Protein AF-0000000071589091 (afdb_homodimer)

Sequence (312 aa):
MIYGHIEHQKTNQYLPRVIQQCLAYLNETDLEALPTGKHIIDGENIFANVMEFETGDASSKQAEVHKEYVDVQCLIRGEERIQYSLEDEVNPIAKPYDEENDFYLVESMNQCNDVIMHPKMFAVFLPEEPHKPGCIVSQSGLIKKIVIKVHRSLLAMIYGHIEHQKTNQYLPRVIQQCLAYLNETDLEALPTGKHIIDGENIFANVMEFETGDASSKQAEVHKEYVDVQCLIRGEERIQYSLEDEVNPIAKPYDEENDFYLVESMNQCNDVIMHPKMFAVFLPEEPHKPGCIVSQSGLIKKIVIKVHRSLLA

Organism: Aliivibrio fischeri (strain ATCC 700601 / ES114) (NCBI:txid312309)

Foldseek 3Di:
DDKDFLPPCVPCVPDFPVVVVVSVVVVVDPQVPDDAAKADDDPPQKIKGKDKDKFEALLVWWWKFFAWWKKKKFWAADKKKKKWAAADPPFAWPADADPVVGITTGNDHDPIDIDMHDHRMIDIDDGRIIMDIRHDDDDMDMTIMMIMIGTPVSRD/DDKDFLPPCVPCVPDFPVVVVVSVVVVVDPQVPDDAAKADDDPPQKIKGKDKDKFEALLVWWWKFFAWWKKKKFWAADKKKKKWAAQDPPFAWPADADPVVGITTGNDHDPIDIDMHDHRMIDIDDGRIIMDIRHDDDDMDMTIMMIMIGGPVSRD

InterPro domains:
  IPR004375 NanQ anomerase/TabA/YiaL family [PF04074] (1-151)
  IPR004375 NanQ anomerase/TabA/YiaL family [PTHR34986] (1-154)
  IPR004375 NanQ anomerase/TabA/YiaL family [TIGR00022] (1-154)
  IPR037012 NanQ anomerase/TabA/YiaL superfamily [G3DSA:2.60.120.370] (1-155)
  IPR049827 N-acetylneuraminate anomerase NanQ [NF040884] (1-155)

Nearest PDB structures (foldseek):
  1s4c-assembly2_B  TM=9.535E-01  e=1.496E-17  Haemophilus influenzae
  1s4c-assembly1_A  TM=9.612E-01  e=1.806E-16  Haemophilus influenzae
  1s4c-assembly2_C  TM=9.059E-01  e=5.184E-15  Haemophilus influenzae
  1s4c-assembly1_D  TM=8.907E-01  e=1.019E-13  Haemophilus influenzae
  4tsd-assembly1_A  TM=8.232E-01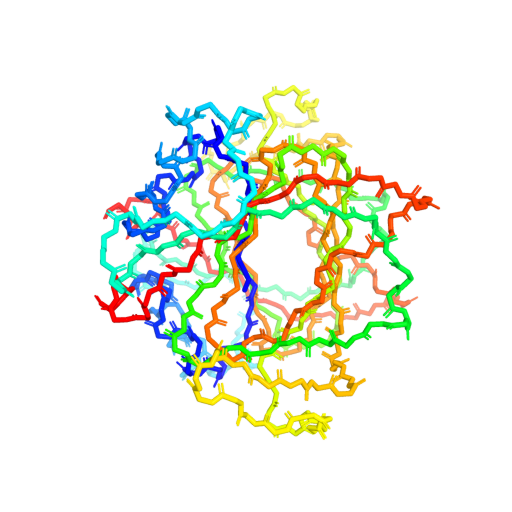  e=7.727E-10  Helicobacter pylori 26695

Radius of gyration: 19.03 Å; Cα contacts (8 Å, |Δi|>4): 778; chains: 2; bounding box: 43×51×48 Å

Secondary structure (DSSP, 8-state):
-EEEETT-HHHHTTS-HHHHHHHHHHHHS-TTTSPSEEEEEETTTEEEEEEEEE-B-GGG--EEE-SSEEEEEEEEES-EEEEE----TTPPEEEEEETTTTEEEES--TT-EEEEE-TTEEEEE-TT--EEEEE-SSS--EEEEEEEEEEGGGT-/-EEEETT-HHHHTTS-HHHHHHHHHHHHS-TTTSPSEEEEEETTTEEEEEEEEE-B-GGG--EEE-SSEEEEEEEEES-EEEEE----TTPPEEEEEETTTTEEEES--TT-EEEEE-TTEEEEE-TT--EEEEE-SSS--EEEEEEEEEEGGGT-

pLDDT: mean 96.29, std 4.18, range [75.0, 98.94]

Structure (mmCIF, N/CA/C/O backbone):
data_AF-0000000071589091-model_v1
#
loop_
_entity.id
_entity.type
_entity.pdbx_description
1 polymer 'Conserved protein, linked to N-acetylneuraminate catabolic genes'
#
loop_
_atom_site.group_PDB
_atom_site.id
_atom_site.type_symbol
_atom_site.label_atom_id
_atom_site.label_alt_id
_atom_site.label_comp_id
_atom_site.label_asym_id
_atom_site.label_entity_id
_atom_site.label_seq_id
_atom_site.pdbx_PDB_ins_code
_atom_site.Cartn_x
_atom_site.Cartn_y
_atom_site.Cartn_z
_atom_site.occupancy
_atom_site.B_iso_or_equiv
_atom_site.auth_seq_id
_atom_site.auth_comp_id
_atom_site.auth_asym_id
_atom_site.auth_atom_id
_atom_site.pdbx_PDB_model_num
ATOM 1 N N . MET A 1 1 ? 4.629 1.111 1.396 1 95.31 1 MET A N 1
ATOM 2 C CA . MET A 1 1 ? 3.432 1.947 1.315 1 95.31 1 MET A CA 1
ATOM 3 C C . MET A 1 1 ? 2.182 1.14 1.646 1 95.31 1 MET A C 1
ATOM 5 O O . MET A 1 1 ? 2.039 -0.002 1.204 1 95.31 1 MET A O 1
ATOM 9 N N . ILE A 1 2 ? 1.33 1.654 2.496 1 97.31 2 ILE A N 1
ATOM 10 C CA . ILE A 1 2 ? 0.005 1.126 2.803 1 97.31 2 ILE A CA 1
ATOM 11 C C . ILE A 1 2 ? -1.061 2.146 2.408 1 97.31 2 ILE A C 1
ATOM 13 O O . ILE A 1 2 ? -0.926 3.338 2.697 1 97.31 2 ILE A O 1
ATOM 17 N N . TYR A 1 3 ? -2.051 1.738 1.726 1 97.69 3 TYR A N 1
ATOM 18 C CA . TYR A 1 3 ? -3.084 2.605 1.172 1 97.69 3 TYR A CA 1
ATOM 19 C C . TYR A 1 3 ? -4.469 2.164 1.631 1 97.69 3 TYR A C 1
ATOM 21 O O . TYR A 1 3 ? -4.766 0.967 1.664 1 97.69 3 TYR A O 1
ATOM 29 N N . GLY A 1 4 ? -5.344 3.18 2.047 1 97.19 4 GLY A N 1
ATOM 30 C CA . GLY A 1 4 ? -6.672 2.809 2.504 1 97.19 4 GLY A CA 1
ATOM 31 C C . GLY A 1 4 ? -7.562 4.004 2.789 1 97.19 4 GLY A C 1
ATOM 32 O O . GLY A 1 4 ? -7.258 5.121 2.371 1 97.19 4 GLY A O 1
ATOM 33 N N . HIS A 1 5 ? -8.727 3.775 3.326 1 97.38 5 HIS A N 1
ATOM 34 C CA . HIS A 1 5 ? -9.719 4.738 3.787 1 97.38 5 HIS A CA 1
ATOM 35 C C . HIS A 1 5 ? -10.016 4.555 5.27 1 97.38 5 HIS A C 1
ATOM 37 O O . HIS A 1 5 ? -10.242 3.432 5.727 1 97.38 5 HIS A O 1
ATOM 43 N N . ILE A 1 6 ? -10.055 5.613 6.031 1 97.94 6 ILE A N 1
ATOM 44 C CA . ILE A 1 6 ? -10.062 5.516 7.488 1 97.94 6 ILE A CA 1
ATOM 45 C C . ILE A 1 6 ? -11.383 4.902 7.957 1 97.94 6 ILE A C 1
ATOM 47 O O . ILE A 1 6 ? -11.484 4.422 9.086 1 97.94 6 ILE A O 1
ATOM 51 N N . GLU A 1 7 ? -12.367 4.852 7.07 1 96 7 GLU A N 1
ATOM 52 C CA . GLU A 1 7 ? -13.68 4.34 7.465 1 96 7 GLU A CA 1
ATOM 53 C C . GLU A 1 7 ? -13.844 2.879 7.051 1 96 7 GLU A C 1
ATOM 55 O O . GLU A 1 7 ? -14.875 2.262 7.34 1 96 7 GLU A O 1
ATOM 60 N N . HIS A 1 8 ? -12.898 2.27 6.363 1 94.88 8 HIS A N 1
ATOM 61 C CA . HIS A 1 8 ? -12.992 0.892 5.895 1 94.88 8 HIS A CA 1
ATOM 62 C C . HIS A 1 8 ? -12.531 -0.088 6.969 1 94.88 8 HIS A C 1
ATOM 64 O O . HIS A 1 8 ? -11.5 -0.746 6.816 1 94.88 8 HIS A O 1
ATOM 70 N N . GLN A 1 9 ? -13.414 -0.34 7.898 1 91.38 9 GLN A N 1
ATOM 71 C CA . GLN A 1 9 ? -13.078 -1.131 9.078 1 91.38 9 GLN A CA 1
ATOM 72 C C . GLN A 1 9 ? -12.797 -2.582 8.703 1 91.38 9 GLN A C 1
ATOM 74 O O . GLN A 1 9 ? -11.945 -3.234 9.32 1 91.38 9 GLN A O 1
ATOM 79 N N . LYS A 1 10 ? -13.438 -3.104 7.684 1 89.31 10 LYS A N 1
ATOM 80 C CA . LYS A 1 10 ? -13.273 -4.496 7.281 1 89.31 10 LYS A CA 1
ATOM 81 C C . LYS A 1 10 ? -11.844 -4.766 6.824 1 89.31 10 LYS A C 1
ATOM 83 O O . LYS A 1 10 ? -11.305 -5.852 7.059 1 89.31 10 LYS A O 1
ATOM 88 N N . THR A 1 11 ? -11.266 -3.795 6.227 1 93.44 11 THR A N 1
ATOM 89 C CA . THR A 1 11 ? -9.898 -3.936 5.727 1 93.44 11 THR A CA 1
ATOM 90 C C . THR A 1 11 ? -8.891 -3.484 6.777 1 93.44 11 THR A C 1
ATOM 92 O O . THR A 1 11 ? -7.875 -4.148 6.996 1 93.44 11 THR A O 1
ATOM 95 N N . ASN A 1 12 ? -9.234 -2.436 7.527 1 95.5 12 ASN A N 1
ATOM 96 C CA . ASN A 1 12 ? -8.281 -1.779 8.414 1 95.5 12 ASN A CA 1
ATOM 97 C C . ASN A 1 12 ? -7.961 -2.643 9.633 1 95.5 12 ASN A C 1
ATOM 99 O O . ASN A 1 12 ? -6.93 -2.457 10.273 1 95.5 12 ASN A O 1
ATOM 103 N N . GLN A 1 13 ? -8.852 -3.562 9.945 1 94.81 13 GLN A N 1
ATOM 104 C CA . GLN A 1 13 ? -8.664 -4.422 11.109 1 94.81 13 GLN A CA 1
ATOM 105 C C . GLN A 1 13 ? -7.418 -5.289 10.961 1 94.81 13 GLN A C 1
ATOM 107 O O . GLN A 1 13 ? -6.918 -5.84 11.945 1 94.81 13 GLN A O 1
ATOM 112 N N . TYR A 1 14 ? -6.891 -5.395 9.766 1 94.38 14 TYR A N 1
ATOM 113 C CA . TYR A 1 14 ? -5.762 -6.281 9.5 1 94.38 14 TYR A CA 1
ATOM 114 C C . TYR A 1 14 ? -4.445 -5.516 9.547 1 94.38 14 TYR A C 1
ATOM 116 O O . TYR A 1 14 ? -3.369 -6.105 9.414 1 94.38 14 TYR A O 1
ATOM 124 N N . LEU A 1 15 ? -4.438 -4.242 9.719 1 95.06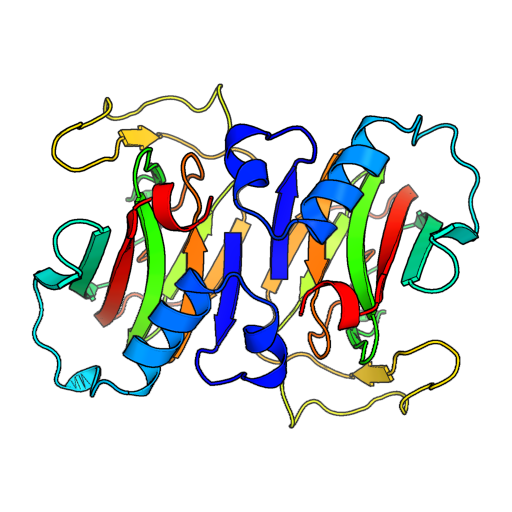 15 LEU A N 1
ATOM 125 C CA . LEU A 1 15 ? -3.236 -3.416 9.781 1 95.06 15 LEU A CA 1
ATOM 126 C C . LEU A 1 15 ? -2.602 -3.486 11.164 1 95.06 15 LEU A C 1
ATOM 128 O O . LEU A 1 15 ? -3.244 -3.92 12.125 1 95.06 15 LEU A O 1
ATOM 132 N N . PRO A 1 16 ? -1.308 -3.105 11.289 1 94.19 16 PRO A N 1
ATOM 133 C CA . PRO A 1 16 ? -0.665 -3.08 12.602 1 94.19 16 PRO A CA 1
ATOM 134 C C . PRO A 1 16 ? -1.439 -2.25 13.625 1 94.19 16 PRO A C 1
ATOM 136 O O . PRO A 1 16 ? -2.037 -1.231 13.266 1 94.19 16 PRO A O 1
ATOM 139 N N . ARG A 1 17 ? -1.371 -2.654 14.859 1 94.75 17 ARG A N 1
ATOM 140 C CA . ARG A 1 17 ? -2.162 -2.064 15.938 1 94.75 17 ARG A CA 1
ATOM 141 C C . ARG A 1 17 ? -1.941 -0.557 16.016 1 94.75 17 ARG A C 1
ATOM 143 O O . ARG A 1 17 ? -2.893 0.207 16.188 1 94.75 17 ARG A O 1
ATOM 150 N N . VAL A 1 18 ? -0.693 -0.153 15.867 1 97.56 18 VAL A N 1
ATOM 151 C CA . VAL A 1 18 ? -0.397 1.267 16.031 1 97.56 18 VAL A CA 1
ATOM 152 C C . VAL A 1 18 ? -1.009 2.053 14.867 1 97.56 18 VAL A C 1
ATOM 154 O O . VAL A 1 18 ? -1.432 3.199 15.047 1 97.56 18 VAL A O 1
ATOM 157 N N . ILE A 1 19 ? -1.085 1.456 13.648 1 97.44 19 ILE A N 1
ATOM 158 C CA . ILE A 1 19 ? -1.746 2.105 12.523 1 97.44 19 ILE A CA 1
ATOM 159 C C . ILE A 1 19 ? -3.246 2.207 12.797 1 97.44 19 ILE A C 1
ATOM 161 O O . ILE A 1 19 ? -3.857 3.25 12.555 1 97.44 19 ILE A O 1
ATOM 165 N N . GLN A 1 20 ? -3.791 1.151 13.352 1 97.06 20 GLN A N 1
ATOM 166 C CA . GLN A 1 20 ? -5.199 1.186 13.734 1 97.06 20 GLN A CA 1
ATOM 167 C C . GLN A 1 20 ? -5.469 2.297 14.75 1 97.06 20 GLN A C 1
ATOM 169 O O . GLN A 1 20 ? -6.5 2.971 14.68 1 97.06 20 GLN A O 1
ATOM 174 N N . GLN A 1 21 ? -4.574 2.451 15.641 1 97.81 21 GLN A N 1
ATOM 175 C CA . GLN A 1 21 ? -4.688 3.527 16.625 1 97.81 21 GLN A CA 1
ATOM 176 C C . GLN A 1 21 ? -4.727 4.891 15.938 1 97.81 21 GLN A C 1
ATOM 178 O O . GLN A 1 21 ? -5.52 5.758 16.312 1 97.81 21 GLN A O 1
ATOM 183 N N . CYS A 1 22 ? -3.865 5.078 14.984 1 98.56 22 CYS A N 1
ATOM 184 C CA . CYS A 1 22 ? -3.852 6.32 14.219 1 98.56 22 CYS A CA 1
ATOM 185 C C . CYS A 1 22 ? -5.18 6.535 13.5 1 98.56 22 CYS A C 1
ATOM 187 O O . CYS A 1 22 ? -5.723 7.641 13.508 1 98.56 22 CYS A O 1
ATOM 189 N N . LEU A 1 23 ? -5.645 5.477 12.922 1 98.44 23 LEU A N 1
ATOM 190 C CA . LEU A 1 23 ? -6.902 5.574 12.188 1 98.44 23 LEU A CA 1
ATOM 191 C C . LEU A 1 23 ? -8.062 5.887 13.133 1 98.44 23 LEU A C 1
ATOM 193 O O . LEU A 1 23 ? -8.977 6.633 12.773 1 98.44 23 LEU A O 1
ATOM 197 N N . ALA A 1 24 ? -8.07 5.32 14.305 1 97.94 24 ALA A N 1
ATOM 198 C CA . ALA A 1 24 ? -9.078 5.645 15.312 1 97.94 24 ALA A CA 1
ATOM 199 C C . ALA A 1 24 ? -9.039 7.129 15.664 1 97.94 24 ALA A C 1
ATOM 201 O O . ALA A 1 24 ? -10.078 7.785 15.727 1 97.94 24 ALA A O 1
ATOM 202 N N . TYR A 1 25 ? -7.824 7.652 15.906 1 98.62 25 TYR A N 1
ATOM 203 C CA . TYR A 1 25 ? -7.656 9.078 16.172 1 98.62 25 TYR A CA 1
ATOM 204 C C . TYR A 1 25 ? -8.266 9.914 15.055 1 98.62 25 TYR A C 1
ATOM 206 O O . TYR A 1 25 ? -9 10.875 15.312 1 98.62 25 TYR A O 1
ATOM 214 N N . LEU A 1 26 ? -7.992 9.539 13.836 1 98.62 26 LEU A N 1
ATOM 215 C CA . LEU A 1 26 ? -8.469 10.273 12.672 1 98.62 26 LEU A CA 1
ATOM 216 C C . LEU A 1 26 ? -9.992 10.227 12.586 1 98.62 26 LEU A C 1
ATOM 218 O O . LEU A 1 26 ? -10.625 11.219 12.227 1 98.62 26 LEU A O 1
ATOM 222 N N . ASN A 1 27 ? -10.562 9.117 12.906 1 97.69 27 ASN A N 1
ATOM 223 C CA . ASN A 1 27 ? -12.008 8.93 12.836 1 97.69 27 ASN A CA 1
ATOM 224 C C . ASN A 1 27 ? -12.727 9.688 13.945 1 97.69 27 ASN A C 1
ATOM 226 O O . ASN A 1 27 ? -13.859 10.141 13.766 1 97.69 27 ASN A O 1
ATOM 230 N N . GLU A 1 28 ? -12.102 9.82 15.016 1 97.44 28 GLU A N 1
ATOM 231 C CA . GLU A 1 28 ? -12.75 10.367 16.203 1 97.44 28 GLU A CA 1
ATOM 232 C C . GLU A 1 28 ? -12.531 11.875 16.312 1 97.44 28 GLU A C 1
ATOM 234 O O . GLU A 1 28 ? -13.148 12.539 17.141 1 97.44 28 GLU A O 1
ATOM 239 N N . THR A 1 29 ? -11.68 12.438 15.578 1 97.94 29 THR A N 1
ATOM 240 C CA . THR A 1 29 ? -11.312 13.844 15.625 1 97.94 29 THR A CA 1
ATOM 241 C C . THR A 1 29 ? -12.094 14.641 14.586 1 97.94 29 THR A C 1
ATOM 243 O O . THR A 1 29 ? -12.305 14.172 13.469 1 97.94 29 THR A O 1
ATOM 246 N N . ASP A 1 30 ? -12.555 15.844 14.922 1 98.25 30 ASP A N 1
ATOM 247 C CA . ASP A 1 30 ? -13.062 16.781 13.922 1 98.25 30 ASP A CA 1
ATOM 248 C C . ASP A 1 30 ? -11.93 17.359 13.094 1 98.25 30 ASP A C 1
ATOM 250 O O . ASP A 1 30 ? -11.414 18.438 13.406 1 98.25 30 ASP A O 1
ATOM 254 N N . LEU A 1 31 ? -11.586 16.781 12.016 1 98 31 LEU A N 1
ATOM 255 C CA . LEU A 1 31 ? -10.398 17.094 11.227 1 98 31 LEU A CA 1
ATOM 256 C C . LEU A 1 31 ? -10.523 18.453 10.578 1 98 31 LEU A C 1
ATOM 258 O O . LEU A 1 31 ? -9.539 19.188 10.438 1 98 31 LEU A O 1
ATOM 262 N N . GLU A 1 32 ? -11.656 18.797 10.156 1 98 32 GLU A N 1
ATOM 263 C CA . GLU A 1 32 ? -11.852 20.078 9.508 1 98 32 GLU A CA 1
ATOM 264 C C . GLU A 1 32 ? -11.594 21.234 10.477 1 98 32 GLU A C 1
ATOM 266 O O . GLU A 1 32 ? -11.055 22.266 10.094 1 98 32 GLU A O 1
ATOM 271 N N . ALA A 1 33 ? -11.922 20.984 11.711 1 98.12 33 ALA A N 1
ATOM 272 C CA . ALA A 1 33 ? -11.781 22.031 12.719 1 98.12 33 ALA A CA 1
ATOM 273 C C . ALA A 1 33 ? -10.383 22.016 13.336 1 98.12 33 ALA A C 1
ATOM 275 O O . ALA A 1 33 ? -9.992 22.953 14.031 1 98.12 33 ALA A O 1
ATOM 276 N N . LEU A 1 34 ? -9.664 20.969 13.156 1 97.88 34 LEU A N 1
ATOM 277 C CA . LEU A 1 34 ? -8.328 20.828 13.734 1 97.88 34 LEU A CA 1
ATOM 278 C C . LEU A 1 34 ? -7.383 21.891 13.164 1 97.88 34 LEU A C 1
ATOM 280 O O . LEU A 1 34 ? -7.188 21.969 11.953 1 97.88 34 LEU A O 1
ATOM 284 N N . PRO A 1 35 ? -6.785 22.766 14.016 1 98.38 35 PRO A N 1
ATOM 285 C CA . PRO A 1 35 ? -5.93 23.844 13.5 1 98.38 35 PRO A CA 1
ATOM 286 C C . PRO A 1 35 ? -4.641 23.312 12.867 1 98.38 35 PRO A C 1
ATOM 288 O O . PRO A 1 35 ? -4.145 22.25 13.258 1 98.38 35 PRO A O 1
ATOM 291 N N . THR A 1 36 ? -4.117 24.109 11.984 1 98.69 36 THR A N 1
ATOM 292 C CA . THR A 1 36 ? -2.811 23.797 11.422 1 98.69 36 THR A CA 1
ATOM 293 C C . THR A 1 36 ? -1.735 23.812 12.508 1 98.69 36 THR A C 1
ATOM 295 O O . THR A 1 36 ? -1.896 24.484 13.531 1 98.69 36 THR A O 1
ATOM 298 N N . GLY A 1 37 ? -0.667 23.031 12.273 1 98.56 37 GLY A N 1
ATOM 299 C CA . GLY A 1 37 ? 0.417 22.969 13.242 1 98.56 37 GLY A CA 1
ATOM 300 C C . GLY A 1 37 ? 0.587 21.578 13.844 1 98.56 37 GLY A C 1
ATOM 301 O O . GLY A 1 37 ? 0.004 20.609 13.359 1 98.56 37 GLY A O 1
ATOM 302 N N . LYS A 1 38 ? 1.458 21.516 14.812 1 98.44 38 LYS A N 1
ATOM 303 C CA . LYS A 1 38 ? 1.802 20.25 15.453 1 98.44 38 LYS A CA 1
ATOM 304 C C . LYS A 1 38 ? 0.836 19.922 16.594 1 98.44 38 LYS A C 1
ATOM 306 O O . LYS A 1 38 ? 0.514 20.797 17.406 1 98.44 38 LYS A O 1
ATOM 311 N N . HIS A 1 39 ? 0.326 18.75 16.641 1 98.5 39 HIS A N 1
ATOM 312 C CA . HIS A 1 39 ? -0.53 18.219 17.703 1 98.5 39 HIS A CA 1
ATOM 313 C C . HIS A 1 39 ? 0.075 16.969 18.328 1 98.5 39 HIS A C 1
ATOM 315 O O . HIS A 1 39 ? 0.25 15.953 17.641 1 98.5 39 HIS A O 1
ATOM 321 N N . ILE A 1 40 ? 0.319 16.984 19.672 1 98.44 40 ILE A N 1
ATOM 322 C CA . ILE A 1 40 ? 0.913 15.852 20.359 1 98.44 40 ILE A CA 1
ATOM 323 C C . ILE A 1 40 ? -0.171 14.836 20.703 1 98.44 40 ILE A C 1
ATOM 325 O O . ILE A 1 40 ? -1.222 15.188 21.234 1 98.44 40 ILE A O 1
ATOM 329 N N . ILE A 1 41 ? 0.037 13.617 20.359 1 97.69 41 ILE A N 1
ATOM 330 C CA . ILE A 1 41 ? -0.889 12.531 20.672 1 97.69 41 ILE A CA 1
ATOM 331 C C . ILE A 1 41 ? -0.32 11.672 21.797 1 97.69 41 ILE A C 1
ATOM 333 O O . ILE A 1 41 ? -1.003 11.406 22.797 1 97.69 41 ILE A O 1
ATOM 337 N N . ASP A 1 42 ? 0.909 11.242 21.719 1 97.56 42 ASP A N 1
ATOM 338 C CA . ASP A 1 42 ? 1.632 10.453 22.703 1 97.56 42 ASP A CA 1
ATOM 339 C C . ASP A 1 42 ? 3.102 10.867 22.766 1 97.56 42 ASP A C 1
ATOM 341 O O . ASP A 1 42 ? 3.986 10.078 22.422 1 97.56 42 ASP A O 1
ATOM 345 N N . GLY A 1 43 ? 3.318 12.117 23.297 1 97.25 43 GLY A N 1
ATOM 346 C CA . GLY A 1 43 ? 4.676 12.633 23.391 1 97.25 43 GLY A CA 1
ATOM 347 C C . GLY A 1 43 ? 5.395 12.633 22.047 1 97.25 43 GLY A C 1
ATOM 348 O O . GLY A 1 43 ? 4.863 13.125 21.047 1 97.25 43 GLY A O 1
ATOM 349 N N . GLU A 1 44 ? 6.594 12.062 22.078 1 97.25 44 GLU A N 1
ATOM 350 C CA . GLU A 1 44 ? 7.398 11.992 20.859 1 97.25 44 GLU A CA 1
ATOM 351 C C . GLU A 1 44 ? 7.133 10.695 20.094 1 97.25 44 GLU A C 1
ATOM 353 O O . GLU A 1 44 ? 7.633 10.508 18.984 1 97.25 44 GLU A O 1
ATOM 358 N N . ASN A 1 45 ? 6.309 9.859 20.703 1 98.19 45 ASN A N 1
ATOM 359 C CA . ASN A 1 45 ? 6.008 8.578 20.062 1 98.19 45 ASN A CA 1
ATOM 360 C C . ASN A 1 45 ? 5.055 8.75 18.875 1 98.19 45 ASN A C 1
ATOM 362 O O . ASN A 1 45 ? 5.219 8.109 17.844 1 98.19 45 ASN A O 1
ATOM 366 N N . ILE A 1 46 ? 4.047 9.531 19.125 1 98.75 46 ILE A N 1
ATOM 367 C CA . ILE A 1 46 ? 3.037 9.805 18.109 1 98.75 46 ILE A CA 1
ATOM 368 C C . ILE A 1 46 ? 2.631 11.281 18.172 1 98.75 46 ILE A C 1
ATOM 370 O O . ILE A 1 46 ? 2.229 11.773 19.234 1 98.75 46 ILE A O 1
ATOM 374 N N . PHE A 1 47 ? 2.795 11.969 17.078 1 98.75 47 PHE A N 1
ATOM 375 C CA . PHE A 1 47 ? 2.279 13.32 16.938 1 98.75 47 PHE A CA 1
ATOM 376 C C . PHE A 1 47 ? 1.789 13.578 15.523 1 98.75 47 PHE A C 1
ATOM 378 O O . PHE A 1 47 ? 2.033 12.766 14.625 1 98.75 47 PHE A O 1
ATOM 385 N N . ALA A 1 48 ? 1.052 14.703 15.367 1 98.75 48 ALA A N 1
ATOM 386 C CA . ALA A 1 48 ? 0.45 14.992 14.07 1 98.75 48 ALA A CA 1
ATOM 387 C C . ALA A 1 48 ? 0.814 16.406 13.602 1 98.75 48 ALA A C 1
ATOM 389 O O . ALA A 1 48 ? 0.862 17.344 14.398 1 98.75 48 ALA A O 1
ATOM 390 N N . ASN A 1 49 ? 1.102 16.5 12.352 1 98.69 49 ASN A N 1
ATOM 391 C CA . ASN A 1 49 ? 1.238 17.797 11.688 1 98.69 49 ASN A CA 1
ATOM 392 C C . ASN A 1 49 ? 0.067 18.062 10.742 1 98.69 49 ASN A C 1
ATOM 394 O O . ASN A 1 49 ? -0.182 17.297 9.812 1 98.69 49 ASN A O 1
ATOM 398 N N . VAL A 1 50 ? -0.66 19.109 11.031 1 98.88 50 VAL A N 1
ATOM 399 C CA . VAL A 1 50 ? -1.756 19.531 10.172 1 98.88 50 VAL A CA 1
ATOM 400 C C . VAL A 1 50 ? -1.299 20.703 9.281 1 98.88 50 VAL A C 1
ATOM 402 O O . VAL A 1 50 ? -0.683 21.656 9.766 1 98.88 50 VAL A O 1
ATOM 405 N N . MET A 1 51 ? -1.598 20.578 8 1 98.69 51 MET A N 1
ATOM 406 C CA . MET A 1 51 ? -1.111 21.562 7.043 1 98.69 51 MET A CA 1
ATOM 407 C C . MET A 1 51 ? -2.195 21.922 6.031 1 98.69 51 MET A C 1
ATOM 409 O O . MET A 1 51 ? -3.059 21.094 5.727 1 98.69 51 MET A O 1
ATOM 413 N N . GLU A 1 52 ? -2.135 23.109 5.574 1 98.62 52 GLU A N 1
ATOM 414 C CA . GLU A 1 52 ? -2.947 23.625 4.473 1 98.62 52 GLU A CA 1
ATOM 415 C C . GLU A 1 52 ? -2.084 24.344 3.441 1 98.62 52 GLU A C 1
ATOM 417 O O . GLU A 1 52 ? -1.337 25.266 3.781 1 98.62 52 GLU A O 1
ATOM 422 N N . PHE A 1 53 ? -2.172 23.906 2.205 1 98.5 53 PHE A N 1
ATOM 423 C CA . PHE A 1 53 ? -1.354 24.516 1.167 1 98.5 53 PHE A CA 1
ATOM 424 C C . PHE A 1 53 ? -1.882 24.172 -0.219 1 98.5 53 PHE A C 1
ATOM 426 O O . PHE A 1 53 ? -2.756 23.312 -0.358 1 98.5 53 PHE A O 1
ATOM 433 N N . GLU A 1 54 ? -1.433 24.812 -1.182 1 98.56 54 GLU A N 1
ATOM 434 C CA . GLU A 1 54 ? -1.798 24.531 -2.566 1 98.56 54 GLU A CA 1
ATOM 435 C C . GLU A 1 54 ? -0.928 23.422 -3.15 1 98.56 54 GLU A C 1
ATOM 437 O O . GLU A 1 54 ? 0.29 23.422 -2.959 1 98.56 54 GLU A O 1
ATOM 442 N N . THR A 1 55 ? -1.562 22.484 -3.818 1 98.62 55 THR A N 1
ATOM 443 C CA . THR A 1 55 ? -0.787 21.453 -4.48 1 98.62 55 THR A CA 1
ATOM 444 C C . THR A 1 55 ? 0.106 22.047 -5.566 1 98.62 55 THR A C 1
ATOM 446 O O . THR A 1 55 ? -0.203 23.094 -6.121 1 98.62 55 THR A O 1
ATOM 449 N N . GLY A 1 56 ? 1.206 21.422 -5.836 1 98.31 56 GLY A N 1
ATOM 450 C CA . GLY A 1 56 ? 2.162 21.875 -6.828 1 98.31 56 GLY A CA 1
ATOM 451 C C . GLY A 1 56 ? 2.541 20.812 -7.836 1 98.31 56 GLY A C 1
ATOM 452 O O . GLY A 1 56 ? 2.229 19.625 -7.645 1 98.31 56 GLY A O 1
ATOM 453 N N . ASP A 1 57 ? 3.205 21.266 -8.859 1 97.75 57 ASP A N 1
ATOM 454 C CA . ASP A 1 57 ? 3.701 20.312 -9.859 1 97.75 57 ASP A CA 1
ATOM 455 C C . ASP A 1 57 ? 4.719 19.359 -9.242 1 97.75 57 ASP A C 1
ATOM 457 O O . ASP A 1 57 ? 5.617 19.781 -8.516 1 97.75 57 ASP A O 1
ATOM 461 N N . ALA A 1 58 ? 4.539 18.109 -9.562 1 96.69 58 ALA A N 1
ATOM 462 C CA . ALA A 1 58 ? 5.457 17.094 -9.031 1 96.69 58 ALA A CA 1
ATOM 463 C C . ALA A 1 58 ? 6.902 17.438 -9.391 1 96.69 58 ALA A C 1
ATOM 465 O O . ALA A 1 58 ? 7.816 17.188 -8.602 1 96.69 58 ALA A O 1
ATOM 466 N N . SER A 1 59 ? 7.113 17.984 -10.578 1 95.19 59 SER A N 1
ATOM 467 C CA . SER A 1 59 ? 8.461 18.266 -11.07 1 95.19 59 SER A CA 1
ATOM 468 C C . SER A 1 59 ? 9.133 19.359 -10.258 1 95.19 59 SER A C 1
ATOM 470 O O . SER A 1 59 ? 10.352 19.516 -10.289 1 95.19 59 SER A O 1
ATOM 472 N N . SER A 1 60 ? 8.383 20.156 -9.562 1 94.38 60 SER A N 1
ATOM 473 C CA . SER A 1 60 ? 8.914 21.266 -8.773 1 94.38 60 SER A CA 1
ATOM 474 C C . SER A 1 60 ? 9.18 20.844 -7.332 1 94.38 60 SER A C 1
ATOM 476 O O . SER A 1 60 ? 9.602 21.656 -6.504 1 94.38 60 SER A O 1
ATOM 478 N N . LYS A 1 61 ? 8.961 19.578 -7.02 1 94.38 61 LYS A N 1
ATOM 479 C CA . LYS A 1 61 ? 9.094 19.062 -5.66 1 94.38 61 LYS A CA 1
ATOM 480 C C . LYS A 1 61 ? 10.133 17.938 -5.594 1 94.38 61 LYS A C 1
ATOM 482 O O . LYS A 1 61 ? 10.438 17.312 -6.609 1 94.38 61 LYS A O 1
ATOM 487 N N . GLN A 1 62 ? 10.625 17.781 -4.414 1 95.19 62 GLN A N 1
ATOM 488 C CA . GLN A 1 62 ? 11.5 16.641 -4.145 1 95.19 62 GLN A CA 1
ATOM 489 C C . GLN A 1 62 ? 10.836 15.633 -3.217 1 95.19 62 GLN A C 1
ATOM 491 O O . GLN A 1 62 ? 9.883 15.969 -2.508 1 95.19 62 GLN A O 1
ATOM 496 N N . ALA A 1 63 ? 11.297 14.438 -3.324 1 96.94 63 ALA A N 1
ATOM 497 C CA . ALA A 1 63 ? 10.773 13.391 -2.439 1 96.94 63 ALA A CA 1
ATOM 498 C C . ALA A 1 63 ? 11.516 13.391 -1.105 1 96.94 63 ALA A C 1
ATOM 500 O O . ALA A 1 63 ? 12.734 13.57 -1.063 1 96.94 63 ALA A O 1
ATOM 501 N N . GLU A 1 64 ? 10.852 13.188 -0.086 1 97.69 64 GLU A N 1
ATOM 502 C CA . GLU A 1 64 ? 11.445 13.094 1.243 1 97.69 64 GLU A CA 1
ATOM 503 C C . GLU A 1 64 ? 11.523 11.641 1.708 1 97.69 64 GLU A C 1
ATOM 505 O O . GLU A 1 64 ? 10.711 10.805 1.295 1 97.69 64 GLU A O 1
ATOM 510 N N . VAL A 1 65 ? 12.414 11.375 2.533 1 96.75 65 VAL A N 1
ATOM 511 C CA . VAL A 1 65 ? 12.617 10.07 3.16 1 96.75 65 VAL A CA 1
ATOM 512 C C . VAL A 1 65 ? 12.852 10.242 4.66 1 96.75 65 VAL A C 1
ATOM 514 O O . VAL A 1 65 ? 13.648 11.086 5.074 1 96.75 65 VAL A O 1
ATOM 517 N N . HIS A 1 66 ? 12.125 9.5 5.418 1 97.44 66 HIS A N 1
ATOM 518 C CA . HIS A 1 66 ? 12.289 9.516 6.867 1 97.44 66 HIS A CA 1
ATOM 519 C C . HIS A 1 66 ? 13.016 8.266 7.352 1 97.44 66 HIS A C 1
ATOM 521 O O . HIS A 1 66 ? 12.953 7.215 6.711 1 97.44 66 HIS A O 1
ATOM 527 N N . LYS A 1 67 ? 13.727 8.375 8.508 1 95.94 67 LYS A N 1
ATOM 528 C CA . LYS A 1 67 ? 14.445 7.234 9.062 1 95.94 67 LYS A CA 1
ATOM 529 C C . LYS A 1 67 ? 13.805 6.773 10.375 1 95.94 67 LYS A C 1
ATOM 531 O O . LYS A 1 67 ? 13.82 5.582 10.688 1 95.94 67 LYS A O 1
ATOM 536 N N . GLU A 1 68 ? 13.234 7.699 11.094 1 97.75 68 GLU A N 1
ATOM 537 C CA . GLU A 1 68 ? 12.82 7.395 12.461 1 97.75 68 GLU A CA 1
ATOM 538 C C . GLU A 1 68 ? 11.305 7.258 12.562 1 97.75 68 GLU A C 1
ATOM 540 O O . GLU A 1 68 ? 10.797 6.484 13.375 1 97.75 68 GLU A O 1
ATOM 545 N N . TYR A 1 69 ? 10.617 7.98 11.742 1 98.44 69 TYR A N 1
ATOM 546 C CA . TYR A 1 69 ? 9.172 8.023 11.891 1 98.44 69 TYR A CA 1
ATOM 547 C C . TYR A 1 69 ? 8.477 7.477 10.648 1 98.44 69 TYR A C 1
ATOM 549 O O . TYR A 1 69 ? 8.953 7.668 9.531 1 98.44 69 TYR A O 1
ATOM 557 N N . VAL A 1 70 ? 7.379 6.852 10.898 1 98.25 70 VAL A N 1
ATOM 558 C CA . VAL A 1 70 ? 6.402 6.477 9.875 1 98.25 70 VAL A CA 1
ATOM 559 C C . VAL A 1 70 ? 5.457 7.648 9.609 1 98.25 70 VAL A C 1
ATOM 561 O O . VAL A 1 70 ? 5.035 8.336 10.547 1 98.25 70 VAL A O 1
ATOM 564 N N . ASP A 1 71 ? 5.191 7.883 8.375 1 98.75 71 ASP A N 1
ATOM 565 C CA . ASP A 1 71 ? 4.199 8.891 8.008 1 98.75 71 ASP A CA 1
ATOM 566 C C . ASP A 1 71 ? 2.844 8.242 7.73 1 98.75 71 ASP A C 1
ATOM 568 O O . ASP A 1 71 ? 2.703 7.465 6.785 1 98.75 71 ASP A O 1
ATOM 572 N N . VAL A 1 72 ? 1.896 8.523 8.5 1 98.81 72 VAL A N 1
ATOM 573 C CA . VAL A 1 72 ? 0.507 8.227 8.156 1 98.81 72 VAL A CA 1
ATOM 574 C C . VAL A 1 72 ? -0.168 9.477 7.605 1 98.81 72 VAL A C 1
ATOM 576 O O . VAL A 1 72 ? -0.623 10.336 8.367 1 98.81 72 VAL A O 1
ATOM 579 N N . GLN A 1 73 ? -0.206 9.578 6.316 1 98.88 73 GLN A N 1
ATOM 580 C CA . GLN A 1 73 ? -0.784 10.727 5.625 1 98.88 73 GLN A CA 1
ATOM 581 C C . GLN A 1 73 ? -2.281 10.539 5.402 1 98.88 73 GLN A C 1
ATOM 583 O O . GLN A 1 73 ? -2.721 9.469 4.969 1 98.88 73 GLN A O 1
ATOM 588 N N . CYS A 1 74 ? -3.051 11.523 5.695 1 98.94 74 CYS A N 1
ATOM 589 C CA . CYS A 1 74 ? -4.488 11.484 5.457 1 98.94 74 CYS A CA 1
ATOM 590 C C . CYS A 1 74 ? -4.992 12.82 4.922 1 98.94 74 CYS A C 1
ATOM 592 O O . CYS A 1 74 ? -4.66 13.875 5.465 1 98.94 74 CYS A O 1
ATOM 594 N N . LEU A 1 75 ? -5.777 12.758 3.896 1 98.88 75 LEU A N 1
ATOM 595 C CA . LEU A 1 75 ? -6.312 13.984 3.309 1 98.88 75 LEU A CA 1
ATOM 596 C C . LEU A 1 75 ? -7.621 14.383 3.982 1 98.88 75 LEU A C 1
ATOM 598 O O . LEU A 1 75 ? -8.5 13.547 4.191 1 98.88 75 LEU A O 1
ATOM 602 N N . ILE A 1 76 ? -7.727 15.609 4.348 1 98.81 76 ILE A N 1
ATOM 603 C CA . ILE A 1 76 ? -8.914 16.141 5.012 1 98.81 76 ILE A CA 1
ATOM 604 C C . ILE A 1 76 ? -9.812 16.828 3.986 1 98.81 76 ILE A C 1
ATOM 606 O O . ILE A 1 76 ? -11.031 16.609 3.975 1 98.81 76 ILE A O 1
ATOM 610 N N . ARG A 1 77 ? -9.18 17.609 3.115 1 98.62 77 ARG A N 1
ATOM 611 C CA . ARG A 1 77 ? -9.914 18.359 2.105 1 98.62 77 ARG A CA 1
ATOM 612 C C . ARG A 1 77 ? -9.117 18.469 0.813 1 98.62 77 ARG A C 1
ATOM 614 O O . ARG A 1 77 ? -7.898 18.672 0.848 1 98.62 77 ARG A O 1
ATOM 621 N N . GLY A 1 78 ? -9.906 18.453 -0.372 1 98.12 78 GLY A N 1
ATOM 622 C CA . GLY A 1 78 ? -9.289 18.578 -1.68 1 98.12 78 GLY A CA 1
ATOM 623 C C . GLY A 1 78 ? -8.914 17.25 -2.301 1 98.12 78 GLY A C 1
ATOM 624 O O . GLY A 1 78 ? -9.609 16.25 -2.098 1 98.12 78 GLY A O 1
ATOM 625 N N . GLU A 1 79 ? -7.945 17.234 -3.172 1 98.31 79 GLU A N 1
ATOM 626 C CA . GLU A 1 79 ? -7.375 16.047 -3.803 1 98.31 79 GLU A CA 1
ATOM 627 C C . GLU A 1 79 ? -5.867 16.188 -3.986 1 98.31 79 GLU A C 1
ATOM 629 O O . GLU A 1 79 ? -5.371 17.281 -4.273 1 98.31 79 GLU A O 1
ATOM 634 N N . GLU A 1 80 ? -5.227 15.141 -3.783 1 97.94 80 GLU A N 1
ATOM 635 C CA . GLU A 1 80 ? -3.777 15.195 -3.936 1 97.94 80 GLU A CA 1
ATOM 636 C C . GLU A 1 80 ? -3.236 13.922 -4.574 1 97.94 80 GLU A C 1
ATOM 638 O O . GLU A 1 80 ? -3.812 12.844 -4.402 1 97.94 80 GLU A O 1
ATOM 643 N N . ARG A 1 81 ? -2.225 14.102 -5.336 1 98.5 81 ARG A N 1
ATOM 644 C CA . ARG A 1 81 ? -1.387 13 -5.809 1 98.5 81 ARG A CA 1
ATOM 645 C C . ARG A 1 81 ? -0.13 12.867 -4.953 1 98.5 81 ARG A C 1
ATOM 647 O O . ARG A 1 81 ? 0.53 13.859 -4.648 1 98.5 81 ARG A O 1
ATOM 654 N N . ILE A 1 82 ? 0.163 11.664 -4.5 1 98.62 82 ILE A N 1
ATOM 655 C CA . ILE A 1 82 ? 1.431 11.375 -3.838 1 98.62 82 ILE A CA 1
ATOM 656 C C . ILE A 1 82 ? 2.25 10.414 -4.695 1 98.62 82 ILE A C 1
ATOM 658 O O . ILE A 1 82 ? 1.762 9.352 -5.086 1 98.62 82 ILE A O 1
ATOM 662 N N . GLN A 1 83 ? 3.43 10.844 -5.027 1 98.06 83 GLN A N 1
ATOM 663 C CA . GLN A 1 83 ? 4.367 9.938 -5.68 1 98.06 83 GLN A CA 1
ATOM 664 C C . GLN A 1 83 ? 5.215 9.188 -4.652 1 98.06 83 GLN A C 1
ATOM 666 O O . GLN A 1 83 ? 5.586 9.75 -3.619 1 98.06 83 GLN A O 1
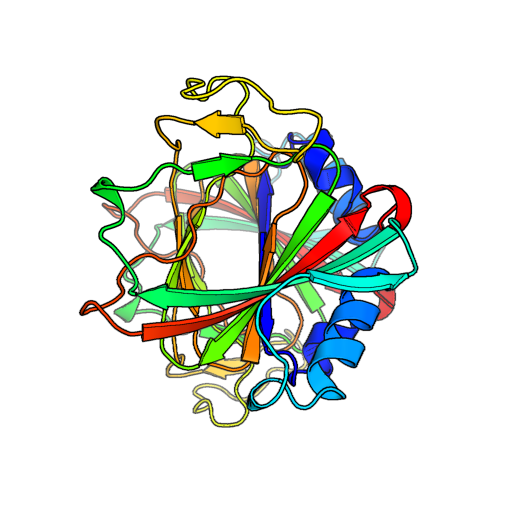ATOM 671 N N . TYR A 1 84 ? 5.484 7.93 -4.965 1 97.75 84 TYR A N 1
ATOM 672 C CA . TYR A 1 84 ? 6.254 7.129 -4.016 1 97.75 84 TYR A CA 1
ATOM 673 C C . TYR A 1 84 ? 7.059 6.055 -4.738 1 97.75 84 TYR A C 1
ATOM 675 O O . TYR A 1 84 ? 6.766 5.715 -5.887 1 97.75 84 TYR A O 1
ATOM 683 N N . SER A 1 85 ? 8.078 5.629 -4.102 1 96.19 85 SER A N 1
ATOM 684 C CA . SER A 1 85 ? 8.883 4.5 -4.562 1 96.19 85 SER A CA 1
ATOM 685 C C . SER A 1 85 ? 9.398 3.668 -3.391 1 96.19 85 SER A C 1
ATOM 687 O O . SER A 1 85 ? 9.148 4.004 -2.23 1 96.19 85 SER A O 1
ATOM 689 N N . LEU A 1 86 ? 9.969 2.539 -3.723 1 95.25 86 LEU A N 1
ATOM 690 C CA . LEU A 1 86 ? 10.555 1.671 -2.705 1 95.25 86 LEU A CA 1
ATOM 691 C C . LEU A 1 86 ? 11.914 2.189 -2.264 1 95.25 86 LEU A C 1
ATOM 693 O O . LEU A 1 86 ? 12.508 3.043 -2.932 1 95.25 86 LEU A O 1
ATOM 697 N N . GLU A 1 87 ? 12.305 1.728 -1.148 1 89.31 87 GLU A N 1
ATOM 698 C CA . GLU A 1 87 ? 13.633 2.053 -0.652 1 89.31 87 GLU A CA 1
ATOM 699 C C . GLU A 1 87 ? 14.703 1.753 -1.7 1 89.31 87 GLU A C 1
ATOM 701 O O . GLU A 1 87 ? 14.625 0.74 -2.4 1 89.31 87 GLU A O 1
ATOM 706 N N . ASP A 1 88 ? 15.562 2.635 -1.892 1 82.44 88 ASP A N 1
ATOM 707 C CA . ASP A 1 88 ? 16.641 2.494 -2.867 1 82.44 88 ASP A CA 1
ATOM 708 C C . ASP A 1 88 ? 17.938 3.1 -2.34 1 82.44 88 ASP A C 1
ATOM 710 O O . ASP A 1 88 ? 18.031 4.316 -2.15 1 82.44 88 ASP A O 1
ATOM 714 N N . GLU A 1 89 ? 18.875 2.24 -2.154 1 75.44 89 GLU A N 1
ATOM 715 C CA . GLU A 1 89 ? 20.156 2.686 -1.598 1 75.44 89 GLU A CA 1
ATOM 716 C C . GLU A 1 89 ? 20.891 3.613 -2.564 1 75.44 89 GLU A C 1
ATOM 718 O O . GLU A 1 89 ? 21.75 4.383 -2.154 1 75.44 89 GLU A O 1
ATOM 723 N N . VAL A 1 90 ? 20.516 3.525 -3.791 1 75.06 90 VAL A N 1
ATOM 724 C CA . VAL A 1 90 ? 21.281 4.258 -4.789 1 75.06 90 VAL A CA 1
ATOM 725 C C . VAL A 1 90 ? 20.562 5.559 -5.141 1 75.06 90 VAL A C 1
ATOM 727 O O . VAL A 1 90 ? 21.031 6.324 -5.992 1 75.06 90 VAL A O 1
ATOM 730 N N . ASN A 1 91 ? 19.484 5.863 -4.434 1 78.5 91 ASN A N 1
ATOM 731 C CA . ASN A 1 91 ? 18.812 7.121 -4.746 1 78.5 91 ASN A CA 1
ATOM 732 C C . ASN A 1 91 ? 19.719 8.32 -4.5 1 78.5 91 ASN A C 1
ATOM 734 O O . ASN A 1 91 ? 20.344 8.422 -3.439 1 78.5 91 ASN A O 1
ATOM 738 N N . PRO A 1 92 ? 19.812 9.195 -5.488 1 86.38 92 PRO A N 1
ATOM 739 C CA . PRO A 1 92 ? 20.672 10.375 -5.305 1 86.38 92 PRO A CA 1
ATOM 740 C C . PRO A 1 92 ? 20.141 11.328 -4.242 1 86.38 92 PRO A C 1
ATOM 742 O O . PRO A 1 92 ? 19 11.805 -4.348 1 86.38 92 PRO A O 1
ATOM 745 N N . ILE A 1 93 ? 20.984 11.617 -3.301 1 90.12 93 ILE A N 1
ATOM 746 C CA . ILE A 1 93 ? 20.594 12.492 -2.199 1 90.12 93 ILE A CA 1
ATOM 747 C C . ILE A 1 93 ? 20.672 13.945 -2.641 1 90.12 93 ILE A C 1
ATOM 749 O O . ILE A 1 93 ? 21.688 14.383 -3.197 1 90.12 93 ILE A O 1
ATOM 753 N N . ALA A 1 94 ? 19.641 14.68 -2.484 1 93.19 94 ALA A N 1
ATOM 754 C CA . ALA A 1 94 ? 19.578 16.109 -2.785 1 93.19 94 ALA A CA 1
ATOM 755 C C . ALA A 1 94 ? 19.891 16.938 -1.543 1 93.19 94 ALA A C 1
ATOM 757 O O . ALA A 1 94 ? 20.609 17.938 -1.621 1 93.19 94 ALA A O 1
ATOM 758 N N . LYS A 1 95 ? 19.312 16.656 -0.443 1 95.06 95 LYS A N 1
ATOM 759 C CA . LYS A 1 95 ? 19.547 17.25 0.869 1 95.06 95 LYS A CA 1
ATOM 760 C C . LYS A 1 95 ? 19.906 16.172 1.898 1 95.06 95 LYS A C 1
ATOM 762 O O . LYS A 1 95 ? 19.188 15.203 2.07 1 95.06 95 LYS A O 1
ATOM 767 N N . PRO A 1 96 ? 21.047 16.422 2.52 1 95.62 96 PRO A N 1
ATOM 768 C CA . PRO A 1 96 ? 21.438 15.43 3.52 1 95.62 96 PRO A CA 1
ATOM 769 C C . PRO A 1 96 ? 20.438 15.297 4.656 1 95.62 96 PRO A C 1
ATOM 771 O O . PRO A 1 96 ? 19.609 16.188 4.859 1 95.62 96 PRO A O 1
ATOM 774 N N . TYR A 1 97 ? 20.594 14.219 5.32 1 96.56 97 TYR A N 1
ATOM 775 C CA . TYR A 1 97 ? 19.672 13.875 6.398 1 96.56 97 TYR A CA 1
ATOM 776 C C . TYR A 1 97 ? 19.688 14.945 7.484 1 96.56 97 TYR A C 1
ATOM 778 O O . TYR A 1 97 ? 20.75 15.328 7.98 1 96.56 97 TYR A O 1
ATOM 786 N N . ASP A 1 98 ? 18.531 15.453 7.746 1 97.31 98 ASP A N 1
ATOM 787 C CA . ASP A 1 98 ? 18.266 16.359 8.859 1 97.31 98 ASP A CA 1
ATOM 788 C C . ASP A 1 98 ? 17.797 15.602 10.094 1 97.31 98 ASP A C 1
ATOM 790 O O . ASP A 1 98 ? 16.625 15.25 10.203 1 97.31 98 ASP A O 1
ATOM 794 N N . GLU A 1 99 ? 18.641 15.336 11.062 1 96.31 99 GLU A N 1
ATOM 795 C CA . GLU A 1 99 ? 18.344 14.523 12.234 1 96.31 99 GLU A CA 1
ATOM 796 C C . GLU A 1 99 ? 17.25 15.148 13.086 1 96.31 99 GLU A C 1
ATOM 798 O O . GLU A 1 99 ? 16.438 14.438 13.68 1 96.31 99 GLU A O 1
ATOM 803 N N . GLU A 1 100 ? 17.297 16.422 13.117 1 95.44 100 GLU A N 1
ATOM 804 C CA . GLU A 1 100 ? 16.328 17.141 13.938 1 95.44 100 GLU A CA 1
ATOM 805 C C . GLU A 1 100 ? 14.914 16.953 13.422 1 95.44 100 GLU A C 1
ATOM 807 O O . GLU A 1 100 ? 13.977 16.781 14.203 1 95.44 100 GLU A O 1
ATOM 812 N N . ASN A 1 101 ? 14.758 16.953 12.125 1 96 101 ASN A N 1
ATOM 813 C CA . ASN A 1 101 ? 13.422 16.891 11.531 1 96 101 ASN A CA 1
ATOM 814 C C . ASN A 1 101 ? 13.148 15.523 10.898 1 96 101 ASN A C 1
ATOM 816 O O . ASN A 1 101 ? 12.078 15.297 10.344 1 96 101 ASN A O 1
ATOM 820 N N . ASP A 1 102 ? 14.078 14.641 10.891 1 97.94 102 ASP A N 1
ATOM 821 C CA . ASP A 1 102 ? 13.984 13.242 10.477 1 97.94 102 ASP A CA 1
ATOM 822 C C . ASP A 1 102 ? 13.625 13.125 9 1 97.94 102 ASP A C 1
ATOM 824 O O . ASP A 1 102 ? 12.656 12.445 8.648 1 97.94 102 ASP A O 1
ATOM 828 N N . PHE A 1 103 ? 14.398 13.773 8.18 1 97.31 103 PHE A N 1
ATOM 829 C CA . PHE A 1 103 ? 14.18 13.531 6.758 1 97.31 103 PHE A CA 1
ATOM 830 C C . PHE A 1 103 ? 15.422 13.898 5.953 1 97.31 103 PHE A C 1
ATOM 832 O O . PHE A 1 103 ? 16.281 14.648 6.426 1 97.31 103 PHE A O 1
ATOM 839 N N . TYR A 1 104 ? 15.594 13.367 4.824 1 96 104 TYR A N 1
ATOM 840 C CA . TYR A 1 104 ? 16.438 13.828 3.732 1 96 104 TYR A CA 1
ATOM 841 C C . TYR A 1 104 ? 15.672 13.867 2.42 1 96 104 TYR A C 1
ATOM 843 O O . TYR A 1 104 ? 14.539 13.383 2.342 1 96 104 TYR A O 1
ATOM 851 N N . LEU A 1 105 ? 16.25 14.539 1.463 1 96.81 105 LEU A N 1
ATOM 852 C CA . LEU A 1 105 ? 15.578 14.656 0.173 1 96.81 105 LEU A CA 1
ATOM 853 C C . LEU A 1 105 ? 16.359 13.922 -0.914 1 96.81 105 LEU A C 1
ATOM 855 O O . LEU A 1 105 ? 17.594 13.938 -0.918 1 96.81 105 LEU A O 1
ATOM 859 N N . VAL A 1 106 ? 15.562 13.32 -1.783 1 94.81 106 VAL A N 1
ATOM 860 C CA . VAL A 1 106 ? 16.188 12.648 -2.92 1 94.81 106 VAL A CA 1
ATOM 861 C C . VAL A 1 106 ? 15.82 13.375 -4.211 1 94.81 106 VAL A C 1
ATOM 863 O O . VAL A 1 106 ? 14.719 13.906 -4.34 1 94.81 106 VAL A O 1
ATOM 866 N N . GLU A 1 107 ? 16.703 13.336 -5.156 1 89.94 107 GLU A N 1
ATOM 867 C CA . GLU A 1 107 ? 16.547 14.07 -6.41 1 89.94 107 GLU A CA 1
ATOM 868 C C . GLU A 1 107 ? 15.57 13.367 -7.344 1 89.94 107 GLU A C 1
ATOM 870 O O . GLU A 1 107 ? 14.898 14.008 -8.156 1 89.94 107 GLU A O 1
ATOM 875 N N . SER A 1 108 ? 15.633 12.07 -7.27 1 90.56 108 SER A N 1
ATOM 876 C CA . SER A 1 108 ? 14.789 11.25 -8.133 1 90.56 108 SER A CA 1
ATOM 877 C C . SER A 1 108 ? 14.414 9.938 -7.461 1 90.56 108 SER A C 1
ATOM 879 O O . SER A 1 108 ? 15.086 9.508 -6.516 1 90.56 108 SER A O 1
ATOM 881 N N . MET A 1 109 ? 13.297 9.406 -7.941 1 91.94 109 MET A N 1
ATOM 882 C CA . MET A 1 109 ? 12.828 8.109 -7.465 1 91.94 109 MET A CA 1
ATOM 883 C C . MET A 1 109 ? 12.82 7.082 -8.594 1 91.94 109 MET A C 1
ATOM 885 O O . MET A 1 109 ? 12.289 7.344 -9.672 1 91.94 109 MET A O 1
ATOM 889 N N . ASN A 1 110 ? 13.469 6.035 -8.266 1 90.69 110 ASN A N 1
ATOM 890 C CA . ASN A 1 110 ? 13.391 4.918 -9.203 1 90.69 110 ASN A CA 1
ATOM 891 C C . ASN A 1 110 ? 12.047 4.195 -9.094 1 90.69 110 ASN A C 1
ATOM 893 O O . ASN A 1 110 ? 11.531 3.992 -7.996 1 90.69 110 ASN A O 1
ATOM 897 N N . GLN A 1 111 ? 11.461 3.836 -10.328 1 91 111 GLN A N 1
ATOM 898 C CA . GLN A 1 111 ? 10.203 3.104 -10.375 1 91 111 GLN A CA 1
ATOM 899 C C . GLN A 1 111 ? 9.117 3.812 -9.57 1 91 111 GLN A C 1
ATOM 901 O O . GLN A 1 111 ? 8.477 3.203 -8.711 1 91 111 GLN A O 1
ATOM 906 N N . CYS A 1 112 ? 8.914 4.984 -9.891 1 94.44 112 CYS A N 1
ATOM 907 C CA . CYS A 1 112 ? 7.98 5.867 -9.195 1 94.44 112 CYS A CA 1
ATOM 908 C C . CYS A 1 112 ? 6.539 5.492 -9.508 1 94.44 112 CYS A C 1
ATOM 910 O O . CYS A 1 112 ? 6.199 5.211 -10.656 1 94.44 112 CYS A O 1
ATOM 912 N N . ASN A 1 113 ? 5.707 5.41 -8.438 1 96.94 113 ASN A N 1
ATOM 913 C CA . ASN A 1 113 ? 4.27 5.195 -8.555 1 96.94 113 ASN A CA 1
ATOM 914 C C . ASN A 1 113 ? 3.479 6.383 -8.016 1 96.94 113 ASN A C 1
ATOM 916 O O . ASN A 1 113 ? 4.02 7.215 -7.285 1 96.94 113 ASN A O 1
ATOM 920 N N . ASP A 1 114 ? 2.197 6.434 -8.43 1 97.25 114 ASP A N 1
ATOM 921 C CA . ASP A 1 114 ? 1.283 7.457 -7.93 1 97.25 114 ASP A CA 1
ATOM 922 C C . ASP A 1 114 ? 0.14 6.832 -7.133 1 97.25 114 ASP A C 1
ATOM 924 O O . ASP A 1 114 ? -0.311 5.73 -7.449 1 97.25 114 ASP A O 1
ATOM 928 N N . VAL A 1 115 ? -0.291 7.527 -6.164 1 98 115 VAL A N 1
ATOM 929 C CA . VAL A 1 115 ? -1.575 7.242 -5.531 1 98 115 VAL A CA 1
ATOM 930 C C . VAL A 1 115 ? -2.389 8.531 -5.41 1 98 115 VAL A C 1
ATOM 932 O O . VAL A 1 115 ? -1.849 9.578 -5.055 1 98 115 VAL A O 1
ATOM 935 N N . ILE A 1 116 ? -3.639 8.477 -5.785 1 98.12 116 ILE A N 1
ATOM 936 C CA . ILE A 1 116 ? -4.539 9.617 -5.68 1 98.12 116 ILE A CA 1
ATOM 937 C C . ILE A 1 116 ? -5.301 9.555 -4.359 1 98.12 116 ILE A C 1
ATOM 939 O O . ILE A 1 116 ? -5.863 8.516 -4.008 1 98.12 116 ILE A O 1
ATOM 943 N N . MET A 1 117 ? -5.301 10.695 -3.688 1 98.19 117 MET A N 1
ATOM 944 C CA . MET A 1 117 ? -5.93 10.789 -2.375 1 98.19 117 MET A CA 1
ATOM 945 C C . MET A 1 117 ? -7.16 11.695 -2.426 1 98.19 117 MET A C 1
ATOM 947 O O . MET A 1 117 ? -7.102 12.797 -2.967 1 98.19 117 MET A O 1
ATOM 951 N N . HIS A 1 118 ? -8.203 11.219 -1.902 1 97.62 118 HIS A N 1
ATOM 952 C CA . HIS A 1 118 ? -9.406 11.984 -1.604 1 97.62 118 HIS A CA 1
ATOM 953 C C . HIS A 1 118 ? -9.672 12.031 -0.104 1 97.62 118 HIS A C 1
ATOM 955 O O . HIS A 1 118 ? -9.016 11.328 0.669 1 97.62 118 HIS A O 1
ATOM 961 N N . PRO A 1 119 ? -10.586 12.906 0.307 1 98.31 119 PRO A N 1
ATOM 962 C CA . PRO A 1 119 ? -10.797 13.062 1.748 1 98.31 119 PRO A CA 1
ATOM 963 C C . PRO A 1 119 ? -11.039 11.734 2.461 1 98.31 119 PRO A C 1
ATOM 965 O O . PRO A 1 119 ? -11.789 10.891 1.962 1 98.31 119 PRO A O 1
ATOM 968 N N . LYS A 1 120 ? -10.32 11.5 3.551 1 98.06 120 LYS A N 1
ATOM 969 C CA . LYS A 1 120 ? -10.438 10.367 4.469 1 98.06 120 LYS A CA 1
ATOM 970 C C . LYS A 1 120 ? -9.656 9.156 3.955 1 98.06 120 LYS A C 1
ATOM 972 O O . LYS A 1 120 ? -9.648 8.109 4.594 1 98.06 120 LYS A O 1
ATOM 977 N N . MET A 1 121 ? -9.023 9.32 2.807 1 98 121 MET A N 1
ATOM 978 C CA . MET A 1 121 ? -8.062 8.305 2.385 1 98 121 MET A CA 1
ATOM 979 C C . MET A 1 121 ? -6.711 8.523 3.057 1 98 121 MET A C 1
ATOM 981 O O . MET A 1 121 ? -6.348 9.656 3.381 1 98 121 MET A O 1
ATOM 985 N N . PHE A 1 122 ? -6 7.41 3.303 1 98.69 122 PHE A N 1
ATOM 986 C CA . PHE A 1 122 ? -4.691 7.523 3.932 1 98.69 122 PHE A CA 1
ATOM 987 C C . PHE A 1 122 ? -3.652 6.707 3.172 1 98.69 122 PHE A C 1
ATOM 989 O O . PHE A 1 122 ? -4 5.773 2.441 1 98.69 122 PHE A O 1
ATOM 996 N N . ALA A 1 123 ? -2.449 7.094 3.277 1 98.69 123 ALA A N 1
ATOM 997 C CA . ALA A 1 123 ? -1.26 6.379 2.824 1 98.69 123 ALA A CA 1
ATOM 998 C C . ALA A 1 123 ? -0.191 6.348 3.914 1 98.69 123 ALA A C 1
ATOM 1000 O O . ALA A 1 123 ? 0.052 7.355 4.582 1 98.69 123 ALA A O 1
ATOM 1001 N N . VAL A 1 124 ? 0.349 5.211 4.121 1 98.69 124 VAL A N 1
ATOM 1002 C CA . VAL A 1 124 ? 1.405 5.039 5.113 1 98.69 124 VAL A CA 1
ATOM 1003 C C . VAL A 1 124 ? 2.742 4.809 4.41 1 98.69 124 VAL A C 1
ATOM 1005 O O . VAL A 1 124 ? 2.854 3.941 3.541 1 98.69 124 VAL A O 1
ATOM 1008 N N . PHE A 1 125 ? 3.67 5.602 4.77 1 98.38 125 PHE A N 1
ATOM 1009 C CA . PHE A 1 125 ? 5.031 5.418 4.277 1 98.38 125 PHE A CA 1
ATOM 1010 C C . PHE A 1 125 ? 5.969 5.043 5.418 1 98.38 125 PHE A C 1
ATOM 1012 O O . PHE A 1 125 ? 6.137 5.809 6.371 1 98.38 125 PHE A O 1
ATOM 1019 N N . LEU A 1 126 ? 6.586 3.895 5.277 1 97.19 126 LEU A N 1
ATOM 1020 C CA . LEU A 1 126 ? 7.492 3.348 6.281 1 97.19 126 LEU A CA 1
ATOM 1021 C C . LEU A 1 126 ? 8.867 3.994 6.18 1 97.19 126 LEU A C 1
ATOM 1023 O O . LEU A 1 126 ? 9.18 4.656 5.188 1 97.19 126 LEU A O 1
ATOM 1027 N N . PRO A 1 127 ? 9.672 3.842 7.211 1 96.25 127 PRO A N 1
ATOM 1028 C CA . PRO A 1 127 ? 11.031 4.395 7.133 1 96.25 127 PRO A CA 1
ATOM 1029 C C . PRO A 1 127 ? 11.773 3.947 5.879 1 96.25 127 PRO A C 1
ATOM 1031 O O . PRO A 1 127 ? 11.656 2.791 5.465 1 96.25 127 PRO A O 1
ATOM 1034 N N . GLU A 1 128 ? 12.484 4.883 5.266 1 94.62 128 GLU A N 1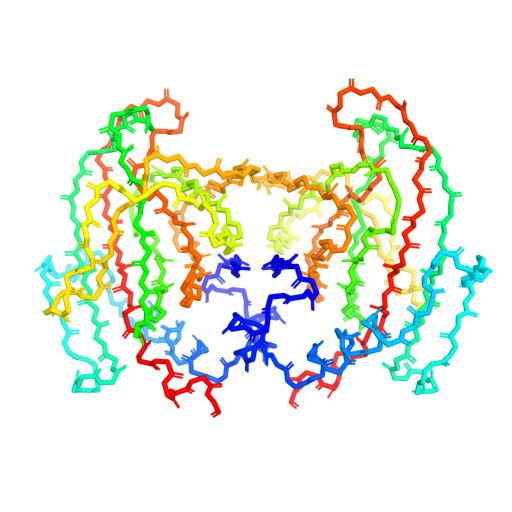
ATOM 1035 C CA . GLU A 1 128 ? 13.359 4.648 4.121 1 94.62 128 GLU A CA 1
ATOM 1036 C C . GLU A 1 128 ? 12.57 4.668 2.812 1 94.62 128 GLU A C 1
ATOM 1038 O O . GLU A 1 128 ? 13.148 4.492 1.734 1 94.62 128 GLU A O 1
ATOM 1043 N N . GLU A 1 129 ? 11.273 4.883 2.85 1 96.38 129 GLU A N 1
ATOM 1044 C CA . GLU A 1 129 ? 10.492 4.934 1.62 1 96.38 129 GLU A CA 1
ATOM 1045 C C . GLU A 1 129 ? 10.336 6.367 1.12 1 96.38 129 GLU A C 1
ATOM 1047 O O . GLU A 1 129 ? 9.688 7.191 1.77 1 96.38 129 GLU A O 1
ATOM 1052 N N . PRO A 1 130 ? 10.859 6.648 -0.035 1 96.88 130 PRO A N 1
ATOM 1053 C CA . PRO A 1 130 ? 10.688 7.984 -0.608 1 96.88 130 PRO A CA 1
ATOM 1054 C C . PRO A 1 130 ? 9.242 8.281 -0.98 1 96.88 130 PRO A C 1
ATOM 1056 O O . PRO A 1 130 ? 8.539 7.41 -1.493 1 96.88 130 PRO A O 1
ATOM 1059 N N . HIS A 1 131 ? 8.789 9.453 -0.706 1 98.25 131 HIS A N 1
ATOM 1060 C CA . HIS A 1 131 ? 7.461 9.891 -1.109 1 98.25 131 HIS A CA 1
ATOM 1061 C C . HIS A 1 131 ? 7.418 11.406 -1.314 1 98.25 131 HIS A C 1
ATOM 1063 O O . HIS A 1 131 ? 8.203 12.141 -0.71 1 98.25 131 HIS A O 1
ATOM 1069 N N . LYS A 1 132 ? 6.582 11.828 -2.203 1 98.06 132 LYS A N 1
ATOM 1070 C CA . LYS A 1 132 ? 6.406 13.211 -2.639 1 98.06 132 LYS A CA 1
ATOM 1071 C C . LYS A 1 132 ? 4.938 13.617 -2.602 1 98.06 132 LYS A C 1
ATOM 1073 O O . LYS A 1 132 ? 4.23 13.5 -3.604 1 98.06 132 LYS A O 1
ATOM 1078 N N . PRO A 1 133 ? 4.52 14.109 -1.388 1 98.31 133 PRO A N 1
ATOM 1079 C CA . PRO A 1 133 ? 3.117 14.5 -1.248 1 98.31 133 PRO A CA 1
ATOM 1080 C C . PRO A 1 133 ? 2.826 15.875 -1.857 1 98.31 133 PRO A C 1
ATOM 1082 O O . PRO A 1 133 ? 3.752 16.594 -2.229 1 98.31 133 PRO A O 1
ATOM 1085 N N . GLY A 1 134 ? 1.557 16.203 -1.983 1 98.38 134 GLY A N 1
ATOM 1086 C CA . GLY A 1 134 ? 1.12 17.547 -2.342 1 98.38 134 GLY A CA 1
ATOM 1087 C C . GLY A 1 134 ? 1.218 17.828 -3.828 1 98.38 134 GLY A C 1
ATOM 1088 O O . GLY A 1 134 ? 1.389 18.984 -4.238 1 98.38 134 GLY A O 1
ATOM 1089 N N . CYS A 1 135 ? 1.181 16.781 -4.629 1 98.69 135 CYS A N 1
ATOM 1090 C CA . CYS A 1 135 ? 1.285 16.969 -6.074 1 98.69 135 CYS A CA 1
ATOM 1091 C C . CYS A 1 135 ? -0.091 17.172 -6.699 1 98.69 135 CYS A C 1
ATOM 1093 O O . CYS A 1 135 ? -1.085 16.641 -6.199 1 98.69 135 CYS A O 1
ATOM 1095 N N . ILE A 1 136 ? -0.091 17.812 -7.789 1 98.56 136 ILE A N 1
ATOM 1096 C CA . ILE A 1 136 ? -1.305 18.109 -8.547 1 98.56 136 ILE A CA 1
ATOM 1097 C C . ILE A 1 136 ? -1.875 16.812 -9.133 1 98.56 136 ILE A C 1
ATOM 1099 O O . ILE A 1 136 ? -1.129 15.977 -9.641 1 98.56 136 ILE A O 1
ATOM 1103 N N . VAL A 1 137 ? -3.168 16.688 -9.062 1 97.06 137 VAL A N 1
ATOM 1104 C CA . VAL A 1 137 ? -3.873 15.617 -9.766 1 97.06 137 VAL A CA 1
ATOM 1105 C C . VAL A 1 137 ? -4.262 16.078 -11.164 1 97.06 137 VAL A C 1
ATOM 1107 O O . VAL A 1 137 ? -3.672 15.648 -12.156 1 97.06 137 VAL A O 1
ATOM 1110 N N . SER A 1 138 ? -5.211 17.031 -11.258 1 95.62 138 SER A N 1
ATOM 1111 C CA . SER A 1 138 ? -5.609 17.625 -12.531 1 95.62 138 SER A CA 1
ATOM 1112 C C . SER A 1 138 ? -5.246 19.094 -12.602 1 95.62 138 SER A C 1
ATOM 1114 O O . SER A 1 138 ? -4.719 19.562 -13.617 1 95.62 138 SER A O 1
ATOM 1116 N N . GLN A 1 139 ? -5.566 19.812 -11.516 1 96.81 139 GLN A N 1
ATOM 1117 C CA . GLN A 1 139 ? -5.242 21.219 -11.375 1 96.81 139 GLN A CA 1
ATOM 1118 C C . GLN A 1 139 ? -4.809 21.547 -9.945 1 96.81 139 GLN A C 1
ATOM 1120 O O . GLN A 1 139 ? -5.133 20.812 -9.008 1 96.81 139 GLN A O 1
ATOM 1125 N N . SER A 1 140 ? -4.102 22.578 -9.93 1 97.88 140 SER A N 1
ATOM 1126 C CA . SER A 1 140 ? -3.688 23.031 -8.602 1 97.88 140 SER A CA 1
ATOM 1127 C C . SER A 1 140 ? -4.891 23.406 -7.742 1 97.88 140 SER A C 1
ATOM 1129 O O . SER A 1 140 ? -5.883 23.938 -8.242 1 97.88 140 SER A O 1
ATOM 1131 N N . GLY A 1 141 ? -4.832 23.078 -6.473 1 97.94 141 GLY A N 1
ATOM 1132 C CA . GLY A 1 141 ? -5.891 23.406 -5.531 1 97.94 141 GLY A CA 1
ATOM 1133 C C . GLY A 1 141 ? -5.434 23.375 -4.086 1 97.94 141 GLY A C 1
ATOM 1134 O O . GLY A 1 141 ? -4.43 22.734 -3.758 1 97.94 141 GLY A O 1
ATOM 1135 N N . LEU A 1 142 ? -6.207 24.078 -3.285 1 98.44 142 LEU A N 1
ATOM 1136 C CA . LEU A 1 142 ? -5.941 24.094 -1.85 1 98.44 142 LEU A CA 1
ATOM 1137 C C . LEU A 1 142 ? -6.312 22.75 -1.221 1 98.44 142 LEU A C 1
ATOM 1139 O O . LEU A 1 142 ? -7.379 22.203 -1.501 1 98.44 142 LEU A O 1
ATOM 1143 N N . ILE A 1 143 ? -5.391 22.234 -0.432 1 98.75 143 ILE A N 1
ATOM 1144 C CA . ILE A 1 143 ? -5.703 21.016 0.319 1 98.75 143 ILE A CA 1
ATOM 1145 C C . ILE A 1 143 ? -5.438 21.25 1.805 1 98.75 143 ILE A C 1
ATOM 1147 O O . ILE A 1 143 ? -4.676 22.156 2.174 1 98.75 143 ILE A O 1
ATOM 1151 N N . LYS A 1 144 ? -6.164 20.531 2.605 1 98.88 144 LYS A N 1
ATOM 1152 C CA . LYS A 1 144 ? -5.859 20.312 4.02 1 98.88 144 LYS A CA 1
ATOM 1153 C C . LYS A 1 144 ? -5.543 18.859 4.297 1 98.88 144 LYS A C 1
ATOM 1155 O O . LYS A 1 144 ? -6.238 17.953 3.812 1 98.88 144 LYS A O 1
ATOM 1160 N N . LYS A 1 145 ? -4.418 18.656 4.992 1 98.88 145 LYS A N 1
ATOM 1161 C CA . LYS A 1 145 ? -4.047 17.281 5.289 1 98.88 145 LYS A CA 1
ATOM 1162 C C . LYS A 1 145 ? -3.422 17.156 6.676 1 98.88 145 LYS A C 1
ATOM 1164 O O . LYS A 1 145 ? -3.029 18.172 7.27 1 98.88 145 LYS A O 1
ATOM 1169 N N . ILE A 1 146 ? -3.434 15.969 7.145 1 98.94 146 ILE A N 1
ATOM 1170 C CA . ILE A 1 146 ? -2.795 15.625 8.414 1 98.94 146 ILE A CA 1
ATOM 1171 C C . ILE A 1 146 ? -1.788 14.5 8.195 1 98.94 146 ILE A C 1
ATOM 1173 O O . ILE A 1 146 ? -2.055 13.555 7.445 1 98.94 146 ILE A O 1
ATOM 1177 N N . VAL A 1 147 ? -0.604 14.633 8.711 1 98.94 147 VAL A N 1
ATOM 1178 C CA . VAL A 1 147 ? 0.414 13.586 8.742 1 98.94 147 VAL A CA 1
ATOM 1179 C C . VAL A 1 147 ? 0.688 13.172 10.188 1 98.94 147 VAL A C 1
ATOM 1181 O O . VAL A 1 147 ? 1.254 13.945 10.961 1 98.94 147 VAL A O 1
ATOM 1184 N N . ILE A 1 148 ? 0.265 12.023 10.523 1 98.88 148 ILE A N 1
ATOM 1185 C CA . ILE A 1 148 ? 0.605 11.484 11.836 1 98.88 148 ILE A CA 1
ATOM 1186 C C . ILE A 1 148 ? 1.973 10.812 11.781 1 98.88 148 ILE A C 1
ATOM 1188 O O . ILE A 1 148 ? 2.191 9.906 10.969 1 98.88 148 ILE A O 1
ATOM 1192 N N . LYS A 1 149 ? 2.846 11.297 12.57 1 98.81 149 LYS A N 1
ATOM 1193 C CA . LYS A 1 149 ? 4.184 10.734 12.727 1 98.81 149 LYS A CA 1
ATOM 1194 C C . LYS A 1 149 ? 4.211 9.695 13.844 1 98.81 149 LYS A C 1
ATOM 1196 O O . LYS A 1 149 ? 3.861 9.992 14.992 1 98.81 149 LYS A O 1
ATOM 1201 N N . VAL A 1 150 ? 4.551 8.477 13.5 1 98.81 150 VAL A N 1
ATOM 1202 C CA . VAL A 1 150 ? 4.617 7.367 14.445 1 98.81 150 VAL A CA 1
ATOM 1203 C C . VAL A 1 150 ? 6.062 6.879 14.57 1 98.81 150 VAL A C 1
ATOM 1205 O O . VAL A 1 150 ? 6.672 6.469 13.578 1 98.81 150 VAL A O 1
ATOM 1208 N N . HIS A 1 151 ? 6.633 6.965 15.75 1 98.69 151 HIS A N 1
ATOM 1209 C CA . HIS A 1 151 ? 7.988 6.457 15.914 1 98.69 151 HIS A CA 1
ATOM 1210 C C . HIS A 1 151 ? 8.07 4.98 15.539 1 98.69 151 HIS A C 1
ATOM 1212 O O . HIS A 1 151 ? 7.238 4.18 15.969 1 98.69 151 HIS A O 1
ATOM 1218 N N . ARG A 1 152 ? 9.039 4.621 14.867 1 97.5 152 ARG A N 1
ATOM 1219 C CA . ARG A 1 152 ? 9.188 3.293 14.281 1 97.5 152 ARG A CA 1
ATOM 1220 C C . ARG A 1 152 ? 9.195 2.215 15.359 1 97.5 152 ARG A C 1
ATOM 1222 O O . ARG A 1 152 ? 8.836 1.065 15.094 1 97.5 152 ARG A O 1
ATOM 1229 N N . SER A 1 153 ? 9.562 2.549 16.609 1 97.19 153 SER A N 1
ATOM 1230 C CA . SER A 1 153 ? 9.648 1.577 17.688 1 97.19 153 SER A CA 1
ATOM 1231 C C . SER A 1 153 ? 8.273 1.033 18.062 1 97.19 153 SER A C 1
ATOM 1233 O O . SER A 1 153 ? 8.164 -0.005 18.719 1 97.19 153 SER A O 1
ATOM 1235 N N . LEU A 1 154 ? 7.238 1.712 17.609 1 97.12 154 LEU A N 1
ATOM 1236 C CA . LEU A 1 154 ? 5.883 1.295 17.953 1 97.12 154 LEU A CA 1
ATOM 1237 C C . LEU A 1 154 ? 5.363 0.263 16.953 1 97.12 154 LEU A C 1
ATOM 1239 O O . LEU A 1 154 ? 4.328 -0.364 17.188 1 97.12 154 LEU A O 1
ATOM 1243 N N . LEU A 1 155 ? 5.988 0.132 15.82 1 92.69 155 LEU A N 1
ATOM 1244 C CA . LEU A 1 155 ? 5.602 -0.88 14.844 1 92.69 155 LEU A CA 1
ATOM 1245 C C . LEU A 1 155 ? 6.273 -2.215 15.141 1 92.69 155 LEU A C 1
ATOM 1247 O O . LEU 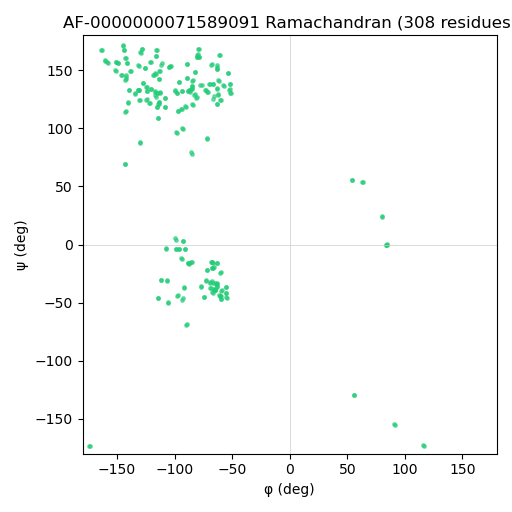A 1 155 ? 5.867 -3.254 14.617 1 92.69 155 LEU A O 1
ATOM 1251 N N . ALA A 1 156 ? 7.348 -2.312 16 1 75.25 156 ALA A N 1
ATOM 1252 C CA . ALA A 1 156 ? 8.109 -3.506 16.344 1 75.25 156 ALA A CA 1
ATOM 1253 C C . ALA A 1 156 ? 7.332 -4.391 17.312 1 75.25 156 ALA A C 1
ATOM 1255 O O . ALA A 1 156 ? 6.586 -3.889 18.156 1 75.25 156 ALA A O 1
ATOM 1256 N N . MET B 1 1 ? -3.965 -2.078 0.377 1 95.25 1 MET B N 1
ATOM 1257 C CA . MET B 1 1 ? -2.822 -2.482 -0.437 1 95.25 1 MET B CA 1
ATOM 1258 C C . MET B 1 1 ? -1.51 -2.178 0.278 1 95.25 1 MET B C 1
ATOM 1260 O O . MET B 1 1 ? -1.36 -1.116 0.886 1 95.25 1 MET B O 1
ATOM 1264 N N . ILE B 1 2 ? -0.601 -3.131 0.321 1 97.31 2 ILE B N 1
ATOM 1265 C CA . ILE B 1 2 ? 0.771 -2.977 0.792 1 97.31 2 ILE B CA 1
ATOM 1266 C C . ILE B 1 2 ? 1.743 -3.256 -0.352 1 97.31 2 ILE B C 1
ATOM 1268 O O . ILE B 1 2 ? 1.584 -4.234 -1.085 1 97.31 2 ILE B O 1
ATOM 1272 N N . TYR B 1 3 ? 2.672 -2.418 -0.567 1 97.75 3 TYR B N 1
ATOM 1273 C CA . TYR B 1 3 ? 3.604 -2.48 -1.688 1 97.75 3 TYR B CA 1
ATOM 1274 C C . TYR B 1 3 ? 5.047 -2.494 -1.197 1 97.75 3 TYR B C 1
ATOM 1276 O O . TYR B 1 3 ? 5.402 -1.754 -0.277 1 97.75 3 TYR B O 1
ATOM 1284 N N . GLY B 1 4 ? 5.914 -3.418 -1.812 1 97.25 4 GLY B N 1
ATOM 1285 C CA . GLY B 1 4 ? 7.297 -3.477 -1.371 1 97.25 4 GLY B CA 1
ATOM 1286 C C . GLY B 1 4 ? 8.156 -4.406 -2.211 1 97.25 4 GLY B C 1
ATOM 1287 O O . GLY B 1 4 ? 7.758 -4.797 -3.311 1 97.25 4 GLY B O 1
ATOM 1288 N N . HIS B 1 5 ? 9.383 -4.617 -1.808 1 97.44 5 HIS B N 1
ATOM 1289 C CA . HIS B 1 5 ? 10.367 -5.531 -2.371 1 97.44 5 HIS B CA 1
ATOM 1290 C C . HIS B 1 5 ? 10.82 -6.559 -1.339 1 97.44 5 HIS B C 1
ATOM 1292 O O . HIS B 1 5 ? 11.148 -6.203 -0.204 1 97.44 5 HIS B O 1
ATOM 1298 N N . ILE B 1 6 ? 10.883 -7.812 -1.698 1 98 6 ILE B N 1
ATOM 1299 C CA . ILE B 1 6 ? 11.047 -8.891 -0.727 1 98 6 ILE B CA 1
ATOM 1300 C C . ILE B 1 6 ? 12.43 -8.805 -0.089 1 98 6 ILE B C 1
ATOM 1302 O O . ILE B 1 6 ? 12.672 -9.391 0.972 1 98 6 ILE B O 1
ATOM 1306 N N . GLU B 1 7 ? 13.328 -8.031 -0.69 1 96 7 GLU B N 1
ATOM 1307 C CA . GLU B 1 7 ? 14.688 -7.957 -0.173 1 96 7 GLU B CA 1
ATOM 1308 C C . GLU B 1 7 ? 14.883 -6.715 0.691 1 96 7 GLU B C 1
ATOM 1310 O O . GLU B 1 7 ? 15.961 -6.504 1.252 1 96 7 GLU B O 1
ATOM 1315 N N . HIS B 1 8 ? 13.906 -5.84 0.826 1 94.94 8 HIS B N 1
ATOM 1316 C CA . HIS B 1 8 ? 14.016 -4.609 1.603 1 94.94 8 HIS B CA 1
ATOM 1317 C C . HIS B 1 8 ? 13.719 -4.859 3.076 1 94.94 8 HIS B C 1
ATOM 1319 O O . HIS B 1 8 ? 12.719 -4.367 3.602 1 94.94 8 HIS B O 1
ATOM 1325 N N . GLN B 1 9 ? 14.68 -5.398 3.758 1 91.5 9 GLN B N 1
ATOM 1326 C CA . GLN B 1 9 ? 14.508 -5.848 5.137 1 91.5 9 GLN B CA 1
ATOM 1327 C C . GLN B 1 9 ? 14.266 -4.664 6.07 1 91.5 9 GLN B C 1
ATOM 1329 O O . GLN B 1 9 ? 13.516 -4.781 7.043 1 91.5 9 GLN B O 1
ATOM 1334 N N . LYS B 1 10 ? 14.844 -3.52 5.793 1 89.56 10 LYS B N 1
ATOM 1335 C CA . LYS B 1 10 ? 14.703 -2.346 6.652 1 89.56 10 LYS B CA 1
ATOM 1336 C C . LYS B 1 10 ? 13.258 -1.88 6.723 1 89.56 10 LYS B C 1
ATOM 1338 O O . LYS B 1 10 ? 12.797 -1.415 7.77 1 89.56 10 LYS B O 1
ATOM 1343 N N . THR B 1 11 ? 12.578 -2.047 5.648 1 93.5 11 THR B N 1
ATOM 1344 C CA . THR B 1 11 ? 11.188 -1.627 5.578 1 93.5 11 THR B CA 1
ATOM 1345 C C . THR B 1 11 ? 10.258 -2.77 5.977 1 93.5 11 THR B C 1
ATOM 1347 O O . THR B 1 11 ? 9.305 -2.568 6.734 1 93.5 11 THR B O 1
ATOM 1350 N N . ASN B 1 12 ? 10.609 -3.988 5.586 1 95.56 12 ASN B N 1
ATOM 1351 C CA . ASN B 1 12 ? 9.711 -5.133 5.711 1 95.56 12 ASN B CA 1
ATOM 1352 C C . ASN B 1 12 ? 9.555 -5.559 7.168 1 95.56 12 ASN B C 1
ATOM 1354 O O . ASN B 1 12 ? 8.578 -6.227 7.52 1 95.56 12 ASN B O 1
ATOM 1358 N N . GLN B 1 13 ? 10.508 -5.195 8 1 94.88 13 GLN B N 1
ATOM 1359 C CA . GLN B 1 13 ? 10.477 -5.578 9.406 1 94.88 13 GLN B CA 1
ATOM 1360 C C . GLN B 1 13 ? 9.258 -4.977 10.109 1 94.88 13 GLN B C 1
ATOM 1362 O O . GLN B 1 13 ? 8.883 -5.422 11.195 1 94.88 13 GLN B O 1
ATOM 1367 N N . TYR B 1 14 ? 8.625 -3.996 9.508 1 94.44 14 TYR B N 1
ATOM 1368 C CA . TYR B 1 14 ? 7.52 -3.287 10.141 1 94.44 14 TYR B CA 1
ATOM 1369 C C . TYR B 1 14 ? 6.18 -3.865 9.703 1 94.44 14 TYR B C 1
ATOM 1371 O O . TYR B 1 14 ? 5.129 -3.441 10.188 1 94.44 14 TYR B O 1
ATOM 1379 N N . LEU B 1 15 ? 6.133 -4.801 8.82 1 95.12 15 LEU B N 1
ATOM 1380 C CA . LEU B 1 15 ? 4.906 -5.422 8.328 1 95.12 15 LEU B CA 1
ATOM 1381 C C . LEU B 1 15 ? 4.414 -6.484 9.305 1 95.12 15 LEU B C 1
ATOM 1383 O O . LEU B 1 15 ? 5.164 -6.934 10.172 1 95.12 15 LEU B O 1
ATOM 1387 N N . PRO B 1 16 ? 3.127 -6.875 9.203 1 94.19 16 PRO B N 1
ATOM 1388 C CA . PRO B 1 16 ? 2.613 -7.949 10.055 1 94.19 16 PRO B CA 1
ATOM 1389 C C . PRO B 1 16 ? 3.445 -9.227 9.969 1 94.19 16 PRO B C 1
ATOM 1391 O O . PRO B 1 16 ? 3.957 -9.555 8.891 1 94.19 16 PRO B O 1
ATOM 1394 N N . ARG B 1 17 ? 3.512 -9.945 11.055 1 94.81 17 ARG B N 1
ATOM 1395 C CA . ARG B 1 17 ? 4.375 -11.117 11.18 1 94.81 17 ARG B CA 1
ATOM 1396 C C . ARG B 1 17 ? 4.09 -12.125 10.07 1 94.81 17 ARG B C 1
ATOM 1398 O O . ARG B 1 17 ? 5.016 -12.695 9.492 1 94.81 17 ARG B O 1
ATOM 1405 N N . VAL B 1 18 ? 2.822 -12.32 9.789 1 97.56 18 VAL B N 1
ATOM 1406 C CA . VAL B 1 18 ? 2.477 -13.344 8.812 1 97.56 18 VAL B CA 1
ATOM 1407 C C . VAL B 1 18 ? 2.934 -12.906 7.422 1 97.56 18 VAL B C 1
ATOM 1409 O O . VAL B 1 18 ? 3.316 -13.734 6.594 1 97.56 18 VAL B O 1
ATOM 1412 N N . ILE B 1 19 ? 2.91 -11.594 7.117 1 97.44 19 ILE B N 1
ATOM 1413 C CA . ILE B 1 19 ? 3.428 -11.086 5.852 1 97.44 19 ILE B CA 1
ATOM 1414 C C . ILE B 1 19 ? 4.938 -11.289 5.793 1 97.44 19 ILE B C 1
ATOM 1416 O O . ILE B 1 19 ? 5.473 -11.727 4.77 1 97.44 19 ILE B O 1
ATOM 1420 N N . GLN B 1 20 ? 5.605 -11.023 6.918 1 97.06 20 GLN B N 1
ATOM 1421 C CA . GLN B 1 20 ? 7.043 -11.281 6.988 1 97.06 20 GLN B CA 1
ATOM 1422 C C . GLN B 1 20 ? 7.355 -12.75 6.723 1 97.06 20 GLN B C 1
ATOM 1424 O O . GLN B 1 20 ? 8.344 -13.07 6.059 1 97.06 20 GLN B O 1
ATOM 1429 N N . GLN B 1 21 ? 6.527 -13.594 7.234 1 97.81 21 GLN B N 1
ATOM 1430 C CA . GLN B 1 21 ? 6.688 -15.023 6.988 1 97.81 21 GLN B CA 1
ATOM 1431 C C . GLN B 1 21 ? 6.59 -15.336 5.5 1 97.81 21 GLN B C 1
ATOM 1433 O O . GLN B 1 21 ? 7.375 -16.141 4.977 1 97.81 21 GLN B O 1
ATOM 1438 N N . CYS B 1 22 ? 5.641 -14.75 4.852 1 98.56 22 CYS B N 1
ATOM 1439 C CA . CYS B 1 22 ? 5.492 -14.938 3.412 1 98.56 22 CYS B CA 1
ATOM 1440 C C . CYS B 1 22 ? 6.73 -14.445 2.67 1 98.56 22 CYS B C 1
ATOM 1442 O O . CYS B 1 22 ? 7.219 -15.117 1.761 1 98.56 22 CYS B O 1
ATOM 1444 N N . LEU B 1 23 ? 7.191 -13.312 3.09 1 98.44 23 LEU B N 1
ATOM 1445 C CA . LEU B 1 23 ? 8.359 -12.742 2.438 1 98.44 23 LEU B CA 1
ATOM 1446 C C . LEU B 1 23 ? 9.594 -13.617 2.66 1 98.44 23 LEU B C 1
ATOM 1448 O O . LEU B 1 23 ? 10.43 -13.75 1.768 1 98.44 23 LEU B O 1
ATOM 1452 N N . ALA B 1 24 ? 9.734 -14.18 3.832 1 97.94 24 ALA B N 1
ATOM 1453 C CA . ALA B 1 24 ? 10.82 -15.117 4.105 1 97.94 24 ALA B CA 1
ATOM 1454 C C . ALA B 1 24 ? 10.75 -16.328 3.168 1 97.94 24 ALA B C 1
ATOM 1456 O O . ALA B 1 24 ? 11.758 -16.734 2.592 1 97.94 24 ALA B O 1
ATOM 1457 N N . TYR B 1 25 ? 9.539 -16.891 3.029 1 98.62 25 TYR B N 1
ATOM 1458 C CA . TYR B 1 25 ? 9.328 -18 2.096 1 98.62 25 TYR B CA 1
ATOM 1459 C C . TYR B 1 25 ? 9.781 -17.609 0.691 1 98.62 25 TYR B C 1
ATOM 1461 O O . TYR B 1 25 ? 10.492 -18.375 0.032 1 98.62 25 TYR B O 1
ATOM 1469 N N . LEU B 1 26 ? 9.422 -16.453 0.255 1 98.62 26 LEU B N 1
ATOM 1470 C CA . LEU B 1 26 ? 9.742 -15.977 -1.086 1 98.62 26 LEU B CA 1
ATOM 1471 C C . LEU B 1 26 ? 11.25 -15.812 -1.254 1 98.62 26 LEU B C 1
ATOM 1473 O O . LEU B 1 26 ? 11.797 -16.109 -2.314 1 98.62 26 LEU B O 1
ATOM 1477 N N . ASN B 1 27 ? 11.906 -15.336 -0.237 1 97.75 27 ASN B N 1
ATOM 1478 C CA . ASN B 1 27 ? 13.344 -15.094 -0.284 1 97.75 27 ASN B CA 1
ATOM 1479 C C . ASN B 1 27 ? 14.133 -16.391 -0.258 1 97.75 27 ASN B C 1
ATOM 1481 O O . ASN B 1 27 ? 15.219 -16.484 -0.829 1 97.75 27 ASN B O 1
ATOM 1485 N N . GLU B 1 28 ? 13.602 -17.344 0.358 1 97.5 28 GLU B N 1
ATOM 1486 C CA . GLU B 1 28 ? 14.336 -18.578 0.606 1 97.5 28 GLU B CA 1
ATOM 1487 C C . GLU B 1 28 ? 14.055 -19.625 -0.476 1 97.5 28 GLU B C 1
ATOM 1489 O O . GLU B 1 28 ? 14.727 -20.656 -0.542 1 97.5 28 GLU B O 1
ATOM 1494 N N . THR B 1 29 ? 13.109 -19.438 -1.286 1 97.88 29 THR B N 1
ATOM 1495 C CA . THR B 1 29 ? 12.688 -20.375 -2.32 1 97.88 29 THR B CA 1
ATOM 1496 C C . THR B 1 29 ? 13.32 -20.016 -3.664 1 97.88 29 THR B C 1
ATOM 1498 O O . THR B 1 29 ? 13.445 -18.844 -4.004 1 97.88 29 THR B O 1
ATOM 1501 N N . ASP B 1 30 ? 13.758 -21.016 -4.426 1 98.25 30 ASP B N 1
ATOM 1502 C CA . ASP B 1 30 ? 14.117 -20.797 -5.824 1 98.25 30 ASP B CA 1
ATOM 1503 C C . ASP B 1 30 ? 12.883 -20.562 -6.684 1 98.25 30 ASP B C 1
ATOM 1505 O O . ASP B 1 30 ? 12.352 -21.516 -7.281 1 98.25 30 ASP B O 1
ATOM 1509 N N . LEU B 1 31 ? 12.469 -19.391 -6.855 1 98 31 LEU B N 1
ATOM 1510 C CA . LEU B 1 31 ? 11.195 -19.031 -7.473 1 98 31 LEU B CA 1
ATOM 1511 C C . LEU B 1 31 ? 11.195 -19.359 -8.961 1 98 31 LEU B C 1
ATOM 1513 O O . LEU B 1 31 ? 10.164 -19.766 -9.508 1 98 31 LEU B O 1
ATOM 1517 N N . GLU B 1 32 ? 12.266 -19.172 -9.578 1 97.94 32 GLU B N 1
ATOM 1518 C CA . GLU B 1 32 ? 12.336 -19.469 -11.008 1 97.94 32 GLU B CA 1
ATOM 1519 C C . GLU B 1 32 ? 12.117 -20.953 -11.281 1 97.94 32 GLU B C 1
ATOM 1521 O O . GLU B 1 32 ? 11.492 -21.312 -12.281 1 97.94 32 GLU B O 1
ATOM 1526 N N . ALA B 1 33 ? 12.57 -21.75 -10.367 1 98.12 33 ALA B N 1
ATOM 1527 C CA . ALA B 1 33 ? 12.484 -23.188 -10.547 1 98.12 33 ALA B CA 1
ATOM 1528 C C . ALA B 1 33 ? 11.156 -23.734 -10.016 1 98.12 33 ALA B C 1
ATOM 1530 O O . ALA B 1 33 ? 10.797 -24.875 -10.281 1 98.12 33 ALA B O 1
ATOM 1531 N N . LEU B 1 34 ? 10.469 -22.984 -9.242 1 97.88 34 LEU B N 1
ATOM 1532 C CA . LEU B 1 34 ? 9.211 -23.406 -8.648 1 97.88 34 LEU B CA 1
ATOM 1533 C C . LEU B 1 34 ? 8.164 -23.672 -9.727 1 97.88 34 LEU B C 1
ATOM 1535 O O . LEU B 1 34 ? 7.848 -22.781 -10.523 1 97.88 34 LEU B O 1
ATOM 1539 N N . PRO B 1 35 ? 7.598 -24.906 -9.828 1 98.38 35 PRO B N 1
ATOM 1540 C CA . PRO B 1 35 ? 6.648 -25.219 -10.898 1 98.38 35 PRO B CA 1
ATOM 1541 C C . PRO B 1 35 ? 5.328 -24.469 -10.75 1 98.38 35 PRO B C 1
ATOM 1543 O O . PRO B 1 35 ? 4.93 -24.125 -9.633 1 98.38 35 PRO B O 1
ATOM 1546 N N . THR B 1 36 ? 4.688 -24.297 -11.867 1 98.69 36 THR B N 1
ATOM 1547 C CA . THR B 1 36 ? 3.354 -23.719 -11.828 1 98.69 36 THR B CA 1
ATOM 1548 C C . THR B 1 36 ? 2.387 -24.625 -11.07 1 98.69 36 THR B C 1
ATOM 1550 O O . THR B 1 36 ? 2.617 -25.828 -10.961 1 98.69 36 THR B O 1
ATOM 1553 N N . GLY B 1 37 ? 1.329 -24 -10.516 1 98.56 37 GLY B N 1
ATOM 1554 C CA . GLY B 1 37 ? 0.347 -24.766 -9.758 1 98.56 37 GLY B CA 1
ATOM 1555 C C . GLY B 1 37 ? 0.312 -24.375 -8.289 1 98.56 37 GLY B C 1
ATOM 1556 O O . GLY B 1 37 ? 0.898 -23.375 -7.887 1 98.56 37 GLY B O 1
ATOM 1557 N N . LYS B 1 38 ? -0.454 -25.141 -7.539 1 98.44 38 LYS B N 1
ATOM 1558 C CA . LYS B 1 38 ? -0.667 -24.859 -6.121 1 98.44 38 LYS B CA 1
ATOM 1559 C C . LYS B 1 38 ? 0.423 -25.5 -5.27 1 98.44 38 LYS B C 1
ATOM 1561 O O . LYS B 1 38 ? 0.785 -26.672 -5.484 1 98.44 38 LYS B O 1
ATOM 1566 N N . HIS B 1 39 ? 0.987 -24.781 -4.363 1 98.56 39 HIS B N 1
ATOM 1567 C CA . HIS B 1 39 ? 1.969 -25.25 -3.387 1 98.56 39 HIS B CA 1
ATOM 1568 C C . HIS B 1 39 ? 1.492 -24.984 -1.962 1 98.56 39 HIS B C 1
ATOM 1570 O O . HIS B 1 39 ? 1.301 -23.828 -1.569 1 98.56 39 HIS B O 1
ATOM 1576 N N . ILE B 1 40 ? 1.375 -26.047 -1.139 1 98.44 40 ILE B N 1
ATOM 1577 C CA . ILE B 1 40 ? 0.909 -25.906 0.237 1 98.44 40 ILE B CA 1
ATOM 1578 C C . ILE B 1 40 ? 2.068 -25.484 1.136 1 98.44 40 ILE B C 1
ATOM 1580 O O . ILE B 1 40 ? 3.148 -26.078 1.088 1 98.44 40 ILE B O 1
ATOM 1584 N N . ILE B 1 41 ? 1.897 -24.484 1.897 1 97.69 41 ILE B N 1
ATOM 1585 C CA . ILE B 1 41 ? 2.9 -24 2.842 1 97.69 41 ILE B CA 1
ATOM 1586 C C . ILE B 1 41 ? 2.488 -24.375 4.266 1 97.69 41 ILE B C 1
ATOM 1588 O O . ILE B 1 41 ? 3.275 -24.953 5.016 1 97.69 41 ILE B O 1
ATOM 1592 N N . A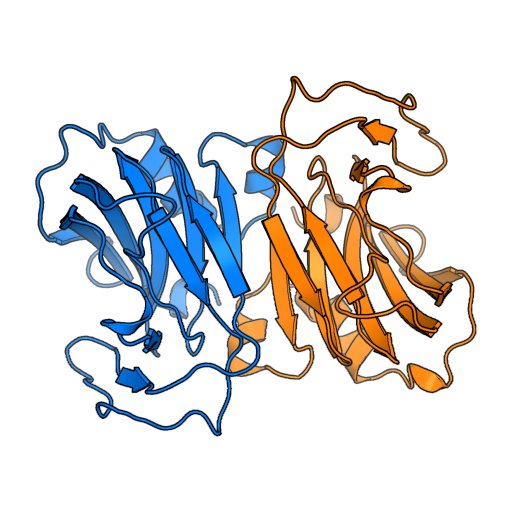SP B 1 42 ? 1.266 -24.094 4.668 1 97.56 42 ASP B N 1
ATOM 1593 C CA . ASP B 1 42 ? 0.683 -24.406 5.965 1 97.56 42 ASP B CA 1
ATOM 1594 C C . ASP B 1 42 ? -0.792 -24.781 5.832 1 97.56 42 ASP B C 1
ATOM 1596 O O . ASP B 1 42 ? -1.667 -24.047 6.305 1 97.56 42 ASP B O 1
ATOM 1600 N N . GLY B 1 43 ? -1.023 -25.984 5.207 1 97.25 43 GLY B N 1
ATOM 1601 C CA . GLY B 1 43 ? -2.391 -26.422 4.988 1 97.25 43 GLY B CA 1
ATOM 1602 C C . GLY B 1 43 ? -3.232 -25.422 4.23 1 97.25 43 GLY B C 1
ATOM 1603 O O . GLY B 1 43 ? -2.822 -24.922 3.18 1 97.25 43 GLY B O 1
ATOM 1604 N N . GLU B 1 44 ? -4.398 -25.141 4.812 1 97.25 44 GLU B N 1
ATOM 1605 C CA . GLU B 1 44 ? -5.309 -24.172 4.195 1 97.25 44 GLU B CA 1
ATOM 1606 C C . GLU B 1 44 ? -5.059 -22.766 4.715 1 97.25 44 GLU B C 1
ATOM 1608 O O . GLU B 1 44 ? -5.648 -21.797 4.223 1 97.25 44 GLU B O 1
ATOM 1613 N N . ASN B 1 45 ? -4.141 -22.688 5.66 1 98.19 45 ASN B N 1
ATOM 1614 C CA . ASN B 1 45 ? -3.838 -21.375 6.234 1 98.19 45 ASN B CA 1
ATOM 1615 C C . ASN B 1 45 ? -3.012 -20.516 5.277 1 98.19 45 ASN B C 1
ATOM 1617 O O . ASN B 1 45 ? -3.248 -19.312 5.156 1 98.19 45 ASN B O 1
ATOM 1621 N N . ILE B 1 46 ? -2.029 -21.156 4.719 1 98.69 46 ILE B N 1
ATOM 1622 C CA . ILE B 1 46 ? -1.14 -20.484 3.777 1 98.69 46 ILE B CA 1
ATOM 1623 C C . ILE B 1 46 ? -0.801 -21.438 2.627 1 98.69 46 ILE B C 1
ATOM 1625 O O . ILE B 1 46 ? -0.325 -22.547 2.854 1 98.69 46 ILE B O 1
ATOM 1629 N N . PHE B 1 47 ? -1.099 -21.016 1.439 1 98.75 47 PHE B N 1
ATOM 1630 C CA . PHE B 1 47 ? -0.664 -21.734 0.244 1 98.75 47 PHE B CA 1
ATOM 1631 C C . PHE B 1 47 ? -0.329 -20.766 -0.877 1 98.75 47 PHE B C 1
ATOM 1633 O O . PHE B 1 47 ? -0.621 -19.562 -0.776 1 98.75 47 PHE B O 1
ATOM 1640 N N . ALA B 1 48 ? 0.332 -21.297 -1.93 1 98.75 48 ALA B N 1
ATOM 1641 C CA . ALA B 1 48 ? 0.784 -20.438 -3.02 1 98.75 48 ALA B CA 1
ATOM 1642 C C . ALA B 1 48 ? 0.305 -20.969 -4.371 1 98.75 48 ALA B C 1
ATOM 1644 O O . ALA B 1 48 ? 0.285 -22.188 -4.598 1 98.75 48 ALA B O 1
ATOM 1645 N N . ASN B 1 49 ? -0.103 -20.078 -5.195 1 98.69 49 ASN B N 1
ATOM 1646 C CA . ASN B 1 49 ? -0.365 -20.375 -6.598 1 98.69 49 ASN B CA 1
ATOM 1647 C C . ASN B 1 49 ? 0.695 -19.75 -7.508 1 98.69 49 ASN B C 1
ATOM 1649 O O . ASN B 1 49 ? 0.891 -18.531 -7.5 1 98.69 49 ASN B O 1
ATOM 1653 N N . VAL B 1 50 ? 1.396 -20.594 -8.211 1 98.88 50 VAL B N 1
ATOM 1654 C CA . VAL B 1 50 ? 2.381 -20.125 -9.188 1 98.88 50 VAL B CA 1
ATOM 1655 C C . VAL B 1 50 ? 1.786 -20.188 -10.594 1 98.88 50 VAL B C 1
ATOM 1657 O O . VAL B 1 50 ? 1.178 -21.188 -10.977 1 98.88 50 VAL B O 1
ATOM 1660 N N . MET B 1 51 ? 1.956 -19.109 -11.328 1 98.69 51 MET B N 1
ATOM 1661 C CA . MET B 1 51 ? 1.331 -19 -12.641 1 98.69 51 MET B CA 1
ATOM 1662 C C . MET B 1 51 ? 2.291 -18.375 -13.656 1 98.69 51 MET B C 1
ATOM 1664 O O . MET B 1 51 ? 3.158 -17.578 -13.289 1 98.69 51 MET B O 1
ATOM 1668 N N . GLU B 1 52 ? 2.137 -18.766 -14.852 1 98.62 52 GLU B N 1
ATOM 1669 C CA . GLU B 1 52 ? 2.809 -18.188 -16.016 1 98.62 52 GLU B CA 1
ATOM 1670 C C . GLU B 1 52 ? 1.813 -17.859 -17.125 1 98.62 52 GLU B C 1
ATOM 1672 O O . GLU B 1 52 ? 1.052 -18.734 -17.547 1 98.62 52 GLU B O 1
ATOM 1677 N N . PHE B 1 53 ? 1.805 -16.625 -17.562 1 98.5 53 PHE B N 1
ATOM 1678 C CA . PHE B 1 53 ? 0.861 -16.25 -18.609 1 98.5 53 PHE B CA 1
ATOM 1679 C C . PHE B 1 53 ? 1.266 -14.922 -19.234 1 98.5 53 PHE B C 1
ATOM 1681 O O . PHE B 1 53 ? 2.162 -14.242 -18.75 1 98.5 53 PHE B O 1
ATOM 1688 N N . GLU B 1 54 ? 0.693 -14.586 -20.297 1 98.56 54 GLU B N 1
ATOM 1689 C CA . GLU B 1 54 ? 0.935 -13.312 -20.969 1 98.56 54 GLU B CA 1
ATOM 1690 C C . GLU B 1 54 ? 0.066 -12.211 -20.375 1 98.56 54 GLU B C 1
ATOM 1692 O O . GLU B 1 54 ? -1.126 -12.406 -20.141 1 98.56 54 GLU B O 1
ATOM 1697 N N . THR B 1 55 ? 0.667 -11.078 -20.125 1 98.62 55 THR B N 1
ATOM 1698 C CA . THR B 1 55 ? -0.118 -9.945 -19.641 1 98.62 55 THR B CA 1
ATOM 1699 C C . THR B 1 55 ? -1.14 -9.508 -20.688 1 98.62 55 THR B C 1
ATOM 1701 O O . THR B 1 55 ? -0.937 -9.719 -21.891 1 98.62 55 THR B O 1
ATOM 1704 N N . GLY B 1 56 ? -2.23 -8.961 -20.25 1 98.31 56 GLY B N 1
ATOM 1705 C CA . GLY B 1 56 ? -3.303 -8.516 -21.141 1 98.31 56 GLY B CA 1
ATOM 1706 C C . GLY B 1 56 ? -3.729 -7.086 -20.891 1 98.31 56 GLY B C 1
ATOM 1707 O O . GLY B 1 56 ? -3.346 -6.484 -19.875 1 98.31 56 GLY B O 1
ATOM 1708 N N . ASP B 1 57 ? -4.508 -6.594 -21.812 1 97.75 57 ASP B N 1
ATOM 1709 C CA . ASP B 1 57 ? -5.059 -5.254 -21.641 1 97.75 57 ASP B CA 1
ATOM 1710 C C . ASP B 1 57 ? -5.965 -5.184 -20.422 1 97.75 57 ASP B C 1
ATOM 1712 O O . ASP B 1 57 ? -6.805 -6.059 -20.203 1 97.75 57 ASP B O 1
ATOM 1716 N N . ALA B 1 58 ? -5.758 -4.152 -19.656 1 96.62 58 ALA B N 1
ATOM 1717 C CA . ALA B 1 58 ? -6.574 -3.982 -18.453 1 96.62 58 ALA B CA 1
ATOM 1718 C C . ALA B 1 58 ? -8.062 -3.98 -18.797 1 96.62 58 ALA B C 1
ATOM 1720 O O . ALA B 1 58 ? -8.883 -4.492 -18.031 1 96.62 58 ALA B O 1
ATOM 1721 N N . SER B 1 59 ? -8.414 -3.404 -19.938 1 95.12 59 SER B N 1
ATOM 1722 C CA . SER B 1 59 ? -9.812 -3.258 -20.328 1 95.12 59 SER B CA 1
ATOM 1723 C C . SER B 1 59 ? -10.445 -4.613 -20.609 1 95.12 59 SER B C 1
ATOM 1725 O O . SER B 1 59 ? -11.672 -4.734 -20.641 1 95.12 59 SER B O 1
ATOM 1727 N N . SER B 1 60 ? -9.672 -5.621 -20.875 1 94.44 60 SER B N 1
ATOM 1728 C CA . SER B 1 60 ? -10.172 -6.949 -21.203 1 94.44 60 SER B CA 1
ATOM 1729 C C . SER B 1 60 ? -10.281 -7.82 -19.953 1 94.44 60 SER B C 1
ATOM 1731 O O . SER B 1 60 ? -10.664 -8.984 -20.031 1 94.44 60 SER B O 1
ATOM 1733 N N . LYS B 1 61 ? -9.977 -7.258 -18.797 1 94.31 61 LYS B N 1
ATOM 1734 C CA . LYS B 1 61 ? -9.945 -8 -17.531 1 94.31 61 LYS B CA 1
ATOM 1735 C C . LYS B 1 61 ? -10.922 -7.406 -16.516 1 94.31 61 LYS B C 1
ATOM 1737 O O . LYS B 1 61 ? -11.297 -6.238 -16.625 1 94.31 61 LYS B O 1
ATOM 1742 N N . GLN B 1 62 ? -11.281 -8.258 -15.617 1 95.12 62 GLN B N 1
ATOM 1743 C CA . GLN B 1 62 ? -12.086 -7.805 -14.484 1 95.12 62 GLN B CA 1
ATOM 1744 C C . GLN B 1 62 ? -11.281 -7.867 -13.188 1 95.12 62 GLN B C 1
ATOM 1746 O O . GLN B 1 62 ? -10.289 -8.594 -13.102 1 95.12 62 GLN B O 1
ATOM 1751 N N . ALA B 1 63 ? -11.68 -7.051 -12.273 1 96.94 63 ALA B N 1
ATOM 1752 C CA . ALA B 1 63 ? -11.031 -7.066 -10.969 1 96.94 63 ALA B CA 1
ATOM 1753 C C . ALA B 1 63 ? -11.633 -8.141 -10.07 1 96.94 63 ALA B C 1
ATOM 1755 O O . ALA B 1 63 ? -12.852 -8.352 -10.07 1 96.94 63 ALA B O 1
ATOM 1756 N N . GLU B 1 64 ? -10.859 -8.773 -9.344 1 97.62 64 GLU B N 1
ATOM 1757 C CA . GLU B 1 64 ? -11.312 -9.781 -8.383 1 97.62 64 GLU B CA 1
ATOM 1758 C C . GLU B 1 64 ? -11.281 -9.242 -6.957 1 97.62 64 GLU B C 1
ATOM 1760 O O . GLU B 1 64 ? -10.477 -8.352 -6.645 1 97.62 64 GLU B O 1
ATOM 1765 N N . VAL B 1 65 ? -12.078 -9.766 -6.152 1 96.69 65 VAL B N 1
ATOM 1766 C CA . VAL B 1 65 ? -12.156 -9.453 -4.73 1 96.69 65 VAL B CA 1
ATOM 1767 C C . VAL B 1 65 ? -12.25 -10.742 -3.92 1 96.69 65 VAL B C 1
ATOM 1769 O O . VAL B 1 65 ? -13.039 -11.633 -4.242 1 96.69 65 VAL B O 1
ATOM 1772 N N . HIS B 1 66 ? -11.414 -10.828 -2.936 1 97.44 66 HIS B N 1
ATOM 1773 C CA . HIS B 1 66 ? -11.43 -11.977 -2.037 1 97.44 66 HIS B CA 1
ATOM 1774 C C . HIS B 1 66 ? -12.055 -11.617 -0.691 1 97.44 66 HIS B C 1
ATOM 1776 O O . HIS B 1 66 ? -12 -10.453 -0.27 1 97.44 66 HIS B O 1
ATOM 1782 N N . LYS B 1 67 ? -12.656 -12.625 0.005 1 96 67 LYS B N 1
ATOM 1783 C CA . LYS B 1 67 ? -13.258 -12.383 1.314 1 96 67 LYS B CA 1
ATOM 1784 C C . LYS B 1 67 ? -12.469 -13.086 2.418 1 96 67 LYS B C 1
ATOM 1786 O O . LYS B 1 67 ? -12.398 -12.594 3.547 1 96 67 LYS B O 1
ATOM 1791 N N . GLU B 1 68 ? -11.867 -14.195 2.078 1 97.75 68 GLU B N 1
ATOM 1792 C CA . GLU B 1 68 ? -11.305 -15.055 3.119 1 97.75 68 GLU B CA 1
ATOM 1793 C C . GLU B 1 68 ? -9.781 -14.977 3.139 1 97.75 68 GLU B C 1
ATOM 1795 O O . GLU B 1 68 ? -9.164 -15.102 4.199 1 97.75 68 GLU B O 1
ATOM 1800 N N . TYR B 1 69 ? -9.219 -14.742 1.997 1 98.44 69 TYR B N 1
ATOM 1801 C CA . TYR B 1 69 ? -7.766 -14.812 1.919 1 98.44 69 TYR B CA 1
ATOM 1802 C C . TYR B 1 69 ? -7.172 -13.469 1.512 1 98.44 69 TYR B C 1
ATOM 1804 O O . TYR B 1 69 ? -7.762 -12.742 0.713 1 98.44 69 TYR B O 1
ATOM 1812 N N . VAL B 1 70 ? -6.035 -13.219 2.049 1 98.25 70 VAL B N 1
ATOM 1813 C CA . VAL B 1 70 ? -5.148 -12.141 1.617 1 98.25 70 VAL B CA 1
ATOM 1814 C C . VAL B 1 70 ? -4.289 -12.617 0.449 1 98.25 70 VAL B C 1
ATOM 1816 O O . VAL B 1 70 ? -3.801 -13.75 0.45 1 98.25 70 VAL B O 1
ATOM 1819 N N . ASP B 1 71 ? -4.152 -11.797 -0.519 1 98.75 71 ASP B N 1
ATOM 1820 C CA . ASP B 1 71 ? -3.252 -12.086 -1.63 1 98.75 71 ASP B CA 1
ATOM 1821 C C . ASP B 1 71 ? -1.9 -11.398 -1.435 1 98.75 71 ASP B C 1
ATOM 1823 O O . ASP B 1 71 ? -1.816 -10.172 -1.424 1 98.75 71 ASP B O 1
ATOM 1827 N N . VAL B 1 72 ? -0.896 -12.141 -1.269 1 98.81 72 VAL B N 1
ATOM 1828 C CA . VAL B 1 72 ? 0.465 -11.625 -1.382 1 98.81 72 VAL B CA 1
ATOM 1829 C C . VAL B 1 72 ? 1.022 -11.938 -2.77 1 98.81 72 VAL B C 1
ATOM 1831 O O . VAL B 1 72 ? 1.518 -13.039 -3.012 1 98.81 72 VAL B O 1
ATOM 1834 N N . GLN B 1 73 ? 0.919 -10.984 -3.656 1 98.88 73 GLN B N 1
ATOM 1835 C CA . GLN B 1 73 ? 1.374 -11.125 -5.035 1 98.88 73 GLN B CA 1
ATOM 1836 C C . GLN B 1 73 ? 2.854 -10.773 -5.164 1 98.88 73 GLN B C 1
ATOM 1838 O O . GLN B 1 73 ? 3.301 -9.75 -4.637 1 98.88 73 GLN B O 1
ATOM 1843 N N . CYS B 1 74 ? 3.602 -11.57 -5.828 1 98.94 74 CYS B N 1
ATOM 1844 C CA . CYS B 1 74 ? 5.012 -11.289 -6.082 1 98.94 74 CYS B CA 1
ATOM 1845 C C . CYS B 1 74 ? 5.398 -11.688 -7.5 1 98.94 74 CYS B C 1
ATOM 1847 O O . CYS B 1 74 ? 5.062 -12.781 -7.961 1 98.94 74 CYS B O 1
ATOM 1849 N N . LEU B 1 75 ? 6.086 -10.82 -8.172 1 98.88 75 LEU B N 1
ATOM 1850 C CA . LEU B 1 75 ? 6.5 -11.102 -9.539 1 98.88 75 LEU B CA 1
ATOM 1851 C C . LEU B 1 75 ? 7.848 -11.82 -9.562 1 98.88 75 LEU B C 1
ATOM 1853 O O . LEU B 1 75 ? 8.781 -11.422 -8.859 1 98.88 75 LEU B O 1
ATOM 1857 N N . ILE B 1 76 ? 7.938 -12.859 -10.305 1 98.81 76 ILE B N 1
ATOM 1858 C CA . ILE B 1 76 ? 9.156 -13.648 -10.43 1 98.81 76 ILE B CA 1
ATOM 1859 C C . ILE B 1 76 ? 9.922 -13.234 -11.68 1 98.81 76 ILE B C 1
ATOM 1861 O O . ILE B 1 76 ? 11.133 -13.039 -11.641 1 98.81 76 ILE B O 1
ATOM 1865 N N . ARG B 1 77 ? 9.156 -13.062 -12.766 1 98.62 77 ARG B N 1
ATOM 1866 C CA . ARG B 1 77 ? 9.758 -12.711 -14.047 1 98.62 77 ARG B CA 1
ATOM 1867 C C . ARG B 1 77 ? 8.82 -11.812 -14.852 1 98.62 77 ARG B C 1
ATOM 1869 O O . ARG B 1 77 ? 7.605 -12.016 -14.859 1 98.62 77 ARG B O 1
ATOM 1876 N N . GLY B 1 78 ? 9.5 -10.844 -15.648 1 98.12 78 GLY B N 1
ATOM 1877 C CA . GLY B 1 78 ? 8.742 -9.938 -16.5 1 98.12 78 GLY B CA 1
ATOM 1878 C C . GLY B 1 78 ? 8.375 -8.641 -15.812 1 98.12 78 GLY B C 1
ATOM 1879 O O . GLY B 1 78 ? 9.125 -8.141 -14.969 1 98.12 78 GLY B O 1
ATOM 1880 N N . GLU B 1 79 ? 7.332 -8 -16.25 1 98.25 79 GLU B N 1
ATOM 1881 C CA . GLU B 1 79 ? 6.758 -6.793 -15.664 1 98.25 79 GLU B CA 1
ATOM 1882 C C . GLU B 1 79 ? 5.234 -6.816 -15.734 1 98.25 79 GLU B C 1
ATOM 1884 O O . GLU B 1 79 ? 4.66 -7.301 -16.703 1 98.25 79 GLU B O 1
ATOM 1889 N N . GLU B 1 80 ? 4.688 -6.324 -14.719 1 97.94 80 GLU B N 1
ATOM 1890 C CA . GLU B 1 80 ? 3.227 -6.344 -14.68 1 97.94 80 GLU B CA 1
ATOM 1891 C C . GLU B 1 80 ? 2.676 -5.07 -14.047 1 97.94 80 GLU B C 1
ATOM 1893 O O . GLU B 1 80 ? 3.309 -4.488 -13.164 1 97.94 80 GLU B O 1
ATOM 1898 N N . ARG B 1 81 ? 1.575 -4.633 -14.57 1 98.5 81 ARG B N 1
ATOM 1899 C CA . ARG B 1 81 ? 0.747 -3.619 -13.93 1 98.5 81 ARG B CA 1
ATOM 1900 C C . ARG B 1 81 ? -0.411 -4.258 -13.164 1 98.5 81 ARG B C 1
ATOM 1902 O O . ARG B 1 81 ? -1.084 -5.152 -13.688 1 98.5 81 ARG B O 1
ATOM 1909 N N . ILE B 1 82 ? -0.596 -3.881 -11.93 1 98.62 82 ILE B N 1
ATOM 1910 C CA . ILE B 1 82 ? -1.777 -4.273 -11.164 1 98.62 82 ILE B CA 1
ATOM 1911 C C . ILE B 1 82 ? -2.629 -3.043 -10.867 1 98.62 82 ILE B C 1
ATOM 1913 O O . ILE B 1 82 ? -2.131 -2.051 -10.328 1 98.62 82 ILE B O 1
ATOM 1917 N N . GLN B 1 83 ? -3.855 -3.105 -11.289 1 98.06 83 GLN B N 1
ATOM 1918 C CA . GLN B 1 83 ? -4.805 -2.074 -10.891 1 98.06 83 GLN B CA 1
ATOM 1919 C C . GLN B 1 83 ? -5.512 -2.447 -9.586 1 98.06 83 GLN B C 1
ATOM 1921 O O . GLN B 1 83 ? -5.805 -3.619 -9.344 1 98.06 83 GLN B O 1
ATOM 1926 N N . TYR B 1 84 ? -5.75 -1.432 -8.781 1 97.69 84 TYR B N 1
ATOM 1927 C CA . TYR B 1 84 ? -6.383 -1.705 -7.496 1 97.69 84 TYR B CA 1
ATOM 1928 C C . TYR B 1 84 ? -7.203 -0.509 -7.023 1 97.69 84 TYR B C 1
ATOM 1930 O O . TYR B 1 84 ? -7.004 0.612 -7.5 1 97.69 84 TYR B O 1
ATOM 1938 N N . SER B 1 85 ? -8.141 -0.782 -6.191 1 96.12 85 SER B N 1
ATOM 1939 C CA . SER B 1 85 ? -8.93 0.245 -5.523 1 96.12 85 SER B CA 1
ATOM 1940 C C . SER B 1 85 ? -9.289 -0.175 -4.102 1 96.12 85 SER B C 1
ATOM 1942 O O . SER B 1 85 ? -8.938 -1.272 -3.664 1 96.12 85 SER B O 1
ATOM 1944 N N . LEU B 1 86 ? -9.844 0.752 -3.377 1 95.12 86 LEU B N 1
ATOM 1945 C CA . LEU B 1 86 ? -10.281 0.473 -2.014 1 95.12 86 LEU B CA 1
ATOM 1946 C C . LEU B 1 86 ? -11.617 -0.268 -2.012 1 95.12 86 LEU B C 1
ATOM 1948 O O . LEU B 1 86 ? -12.305 -0.314 -3.033 1 95.12 86 LEU B O 1
ATOM 1952 N N . GLU B 1 87 ? -11.867 -0.861 -0.917 1 89.25 87 GLU B N 1
ATOM 1953 C CA . GLU B 1 87 ? -13.156 -1.52 -0.733 1 89.25 87 GLU B CA 1
ATOM 1954 C C . GLU B 1 87 ? -14.312 -0.569 -1.043 1 89.25 87 GLU B C 1
ATOM 1956 O O . GLU B 1 87 ? -14.258 0.611 -0.691 1 89.25 87 GLU B O 1
ATOM 1961 N N . ASP B 1 88 ? -15.219 -1.013 -1.767 1 82.31 88 ASP B N 1
ATOM 1962 C CA . ASP B 1 88 ? -16.375 -0.217 -2.156 1 82.31 88 ASP B CA 1
ATOM 1963 C C . ASP B 1 88 ? -17.641 -1.073 -2.197 1 82.31 88 ASP B C 1
ATOM 1965 O O . ASP B 1 88 ? -17.766 -1.964 -3.041 1 82.31 88 ASP B O 1
ATOM 1969 N N . GLU B 1 89 ? -18.516 -0.745 -1.308 1 75.06 89 GLU B N 1
ATOM 1970 C CA . GLU B 1 89 ? -19.75 -1.528 -1.2 1 75.06 89 GLU B CA 1
ATOM 1971 C C . GLU B 1 89 ? -20.609 -1.37 -2.445 1 75.06 89 GLU B C 1
ATOM 1973 O O . GLU B 1 89 ? -21.469 -2.207 -2.719 1 75.06 89 GLU B O 1
ATOM 1978 N N . VAL B 1 90 ? -20.344 -0.333 -3.158 1 75.12 90 VAL B N 1
ATOM 1979 C CA . VAL B 1 90 ? -21.234 -0.03 -4.27 1 75.12 90 VAL B CA 1
ATOM 1980 C C . VAL B 1 90 ? -20.641 -0.532 -5.578 1 75.12 90 VAL B C 1
ATOM 1982 O O . VAL B 1 90 ? -21.234 -0.388 -6.645 1 75.12 90 VAL B O 1
ATOM 1985 N N . ASN B 1 91 ? -19.5 -1.21 -5.492 1 78.44 91 ASN B N 1
ATOM 1986 C CA . ASN B 1 91 ? -18.922 -1.716 -6.738 1 78.44 91 ASN B CA 1
ATOM 1987 C C . ASN B 1 91 ? -19.859 -2.723 -7.41 1 78.44 91 ASN B C 1
ATOM 1989 O O . ASN B 1 91 ? -20.344 -3.654 -6.762 1 78.44 91 ASN B O 1
ATOM 1993 N N . PRO B 1 92 ? -20.125 -2.494 -8.695 1 86.19 92 PRO B N 1
ATOM 1994 C CA . PRO B 1 92 ? -21.016 -3.43 -9.391 1 86.19 92 PRO B CA 1
ATOM 1995 C C . PRO B 1 92 ? -20.422 -4.824 -9.531 1 86.19 92 PRO B C 1
ATOM 1997 O O . PRO B 1 92 ? -19.312 -4.973 -10.062 1 86.19 92 PRO B O 1
ATOM 2000 N N . ILE B 1 93 ? -21.188 -5.789 -9.109 1 90.12 93 ILE B N 1
ATOM 2001 C CA . ILE B 1 93 ? -20.719 -7.172 -9.148 1 90.12 93 ILE B CA 1
ATOM 2002 C C . ILE B 1 93 ? -20.906 -7.742 -10.555 1 90.12 93 ILE B C 1
ATOM 2004 O O . ILE B 1 93 ? -21.984 -7.633 -11.133 1 90.12 93 ILE B O 1
ATOM 2008 N N . ALA B 1 94 ? -19.891 -8.258 -11.141 1 93.06 94 ALA B N 1
ATOM 2009 C CA . ALA B 1 94 ? -19.938 -8.914 -12.445 1 93.06 94 ALA B CA 1
ATOM 2010 C C . ALA B 1 94 ? -20.156 -10.414 -12.297 1 93.06 94 ALA B C 1
ATOM 2012 O O . ALA B 1 94 ? -20.938 -11.008 -13.055 1 93.06 94 ALA B O 1
ATOM 2013 N N . LYS B 1 95 ? -19.469 -11.062 -11.438 1 95 95 LYS B N 1
ATOM 2014 C CA . LYS B 1 95 ? -19.594 -12.469 -11.07 1 95 95 LYS B CA 1
ATOM 2015 C C . LYS B 1 95 ? -19.797 -12.633 -9.562 1 95 95 LYS B C 1
ATOM 2017 O O . LYS B 1 95 ? -19.016 -12.125 -8.766 1 95 95 LYS B O 1
ATOM 2022 N N . PRO B 1 96 ? -20.875 -13.312 -9.266 1 95.62 96 PRO B N 1
ATOM 2023 C CA . PRO B 1 96 ? -21.125 -13.5 -7.84 1 95.62 96 PRO B CA 1
ATOM 2024 C C . PRO B 1 96 ? -20 -14.258 -7.133 1 95.62 96 PRO B C 1
ATOM 2026 O O . PRO B 1 96 ? -19.203 -14.93 -7.781 1 95.62 96 PRO B O 1
ATOM 2029 N N . TYR B 1 97 ? -20.047 -14.117 -5.863 1 96.62 97 TYR B N 1
ATOM 2030 C CA . TYR B 1 97 ? -19.016 -14.703 -5.016 1 96.62 97 TYR B CA 1
ATOM 2031 C C . TYR B 1 97 ? -18.969 -16.219 -5.184 1 96.62 97 TYR B C 1
ATOM 2033 O O . TYR B 1 97 ? -20 -16.891 -5.07 1 96.62 97 TYR B O 1
ATOM 2041 N N . ASP B 1 98 ? -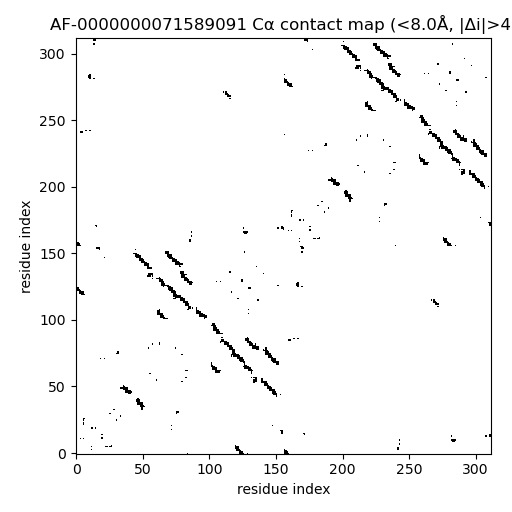17.828 -16.688 -5.52 1 97.31 98 ASP B N 1
ATOM 2042 C CA . ASP B 1 98 ? -17.5 -18.109 -5.574 1 97.31 98 ASP B CA 1
ATOM 2043 C C . ASP B 1 98 ? -16.875 -18.578 -4.258 1 97.31 98 ASP B C 1
ATOM 2045 O O . ASP B 1 98 ? -15.68 -18.391 -4.035 1 97.31 98 ASP B O 1
ATOM 2049 N N . GLU B 1 99 ? -17.594 -19.203 -3.385 1 96.25 99 GLU B N 1
ATOM 2050 C CA . GLU B 1 99 ? -17.156 -19.594 -2.047 1 96.25 99 GLU B CA 1
ATOM 2051 C C . GLU B 1 99 ? -16 -20.594 -2.115 1 96.25 99 GLU B C 1
ATOM 2053 O O . GLU B 1 99 ? -15.102 -20.578 -1.276 1 96.25 99 GLU B O 1
ATOM 2058 N N . GLU B 1 100 ? -16.109 -21.406 -3.082 1 95.44 100 GLU B N 1
ATOM 2059 C CA . GLU B 1 100 ? -15.102 -22.453 -3.229 1 95.44 100 GLU B CA 1
ATOM 2060 C C . GLU B 1 100 ? -13.734 -21.859 -3.551 1 95.44 100 GLU B C 1
ATOM 2062 O O . GLU B 1 100 ? -12.719 -22.328 -3.021 1 95.44 100 GLU B O 1
ATOM 2067 N N . ASN B 1 101 ? -13.711 -20.844 -4.363 1 96 101 ASN B N 1
ATOM 2068 C CA . ASN B 1 101 ? -12.445 -20.281 -4.812 1 96 101 ASN B CA 1
ATOM 2069 C C . ASN B 1 101 ? -12.172 -18.922 -4.164 1 96 101 ASN B C 1
ATOM 2071 O O . ASN B 1 101 ? -11.141 -18.297 -4.43 1 96 101 ASN B O 1
ATOM 2075 N N . ASP B 1 102 ? -13.047 -18.406 -3.404 1 97.94 102 ASP B N 1
ATOM 2076 C CA . ASP B 1 102 ? -12.93 -17.203 -2.572 1 97.94 102 ASP B CA 1
ATOM 2077 C C . ASP B 1 102 ? -12.711 -15.969 -3.428 1 97.94 102 ASP B C 1
ATOM 2079 O O . ASP B 1 102 ? -11.758 -15.219 -3.213 1 97.94 102 ASP B O 1
ATOM 2083 N N . PHE B 1 103 ? -13.586 -15.773 -4.363 1 97.38 103 PHE B N 1
ATOM 2084 C CA . PHE B 1 103 ? -13.5 -14.5 -5.074 1 97.38 103 PHE B CA 1
ATOM 2085 C C . PHE B 1 103 ? -14.836 -14.156 -5.73 1 97.38 103 PHE B C 1
ATOM 2087 O O . PHE B 1 103 ? -15.672 -15.039 -5.945 1 97.38 103 PHE B O 1
ATOM 2094 N N . TYR B 1 104 ? -15.102 -12.945 -5.984 1 96 104 TYR B N 1
ATOM 2095 C CA . TYR B 1 104 ? -16.078 -12.422 -6.938 1 96 104 TYR B CA 1
ATOM 2096 C C . TYR B 1 104 ? -15.438 -11.383 -7.855 1 96 104 TYR B C 1
ATOM 2098 O O . TYR B 1 104 ? -14.305 -10.961 -7.629 1 96 104 TYR B O 1
ATOM 2106 N N . LEU B 1 105 ? -16.141 -11.094 -8.922 1 96.75 105 LEU B N 1
ATOM 2107 C CA . LEU B 1 105 ? -15.602 -10.133 -9.875 1 96.75 105 LEU B CA 1
ATOM 2108 C C . LEU B 1 105 ? -16.453 -8.859 -9.898 1 96.75 105 LEU B C 1
ATOM 2110 O O . LEU B 1 105 ? -17.672 -8.93 -9.789 1 96.75 105 LEU B O 1
ATOM 2114 N N . VAL B 1 106 ? -15.719 -7.766 -10.039 1 94.69 106 VAL B N 1
ATOM 2115 C CA . VAL B 1 106 ? -16.422 -6.492 -10.156 1 94.69 106 VAL B CA 1
ATOM 2116 C C . VAL B 1 106 ? -16.219 -5.922 -11.555 1 94.69 106 VAL B C 1
ATOM 2118 O O . VAL B 1 106 ? -15.164 -6.094 -12.164 1 94.69 106 VAL B O 1
ATOM 2121 N N . GLU B 1 107 ? -17.188 -5.203 -12.023 1 89.69 107 GLU B N 1
ATOM 2122 C CA . GLU B 1 107 ? -17.203 -4.672 -13.383 1 89.69 107 GLU B CA 1
ATOM 2123 C C . GLU B 1 107 ? -16.281 -3.459 -13.508 1 89.69 107 GLU B C 1
ATOM 2125 O O . GLU B 1 107 ? -15.742 -3.197 -14.578 1 89.69 107 GLU B O 1
ATOM 2130 N N . SER B 1 108 ? -16.281 -2.709 -12.438 1 90.31 108 SER B N 1
ATOM 2131 C CA . SER B 1 108 ? -15.492 -1.485 -12.422 1 90.31 108 SER B CA 1
ATOM 2132 C C . SER B 1 108 ? -14.992 -1.171 -11.016 1 90.31 108 SER B C 1
ATOM 2134 O O . SER B 1 108 ? -15.531 -1.676 -10.031 1 90.31 108 SER B O 1
ATOM 2136 N N . MET B 1 109 ? -13.906 -0.402 -11.008 1 91.81 109 MET B N 1
ATOM 2137 C CA . MET B 1 109 ? -13.336 0.059 -9.75 1 91.81 109 MET B CA 1
ATOM 2138 C C . MET B 1 109 ? -13.391 1.579 -9.648 1 91.81 109 MET B C 1
ATOM 2140 O O . MET B 1 109 ? -12.984 2.281 -10.586 1 91.81 109 MET B O 1
ATOM 2144 N N . ASN B 1 110 ? -13.922 1.95 -8.562 1 90.62 110 ASN B N 1
ATOM 2145 C CA . ASN B 1 110 ? -13.883 3.381 -8.281 1 90.62 110 ASN B CA 1
ATOM 2146 C C . ASN B 1 110 ? -12.508 3.816 -7.785 1 90.62 110 ASN B C 1
ATOM 2148 O O . ASN B 1 110 ? -11.875 3.111 -6.996 1 90.62 110 ASN B O 1
ATOM 2152 N N . GLN B 1 111 ? -12.031 5.02 -8.328 1 90.94 111 GLN B N 1
ATOM 2153 C CA . GLN B 1 111 ? -10.75 5.578 -7.914 1 90.94 111 GLN B CA 1
ATOM 2154 C C . GLN B 1 111 ? -9.625 4.559 -8.07 1 90.94 111 GLN B C 1
ATOM 2156 O O . GLN B 1 111 ? -8.867 4.309 -7.125 1 90.94 111 GLN B O 1
ATOM 2161 N N . CYS B 1 112 ? -9.508 4.086 -9.195 1 94.38 112 CYS B N 1
ATOM 2162 C CA . CYS B 1 112 ? -8.555 3.037 -9.547 1 94.38 112 CYS B CA 1
ATOM 2163 C C . CYS B 1 112 ? -7.129 3.584 -9.586 1 94.38 112 CYS B C 1
ATOM 2165 O O . CYS B 1 112 ? -6.891 4.672 -10.109 1 94.38 112 CYS B O 1
ATOM 2167 N N . ASN B 1 113 ? -6.191 2.844 -8.945 1 96.88 113 ASN B N 1
ATOM 2168 C CA . ASN B 1 113 ? -4.762 3.135 -8.984 1 96.88 113 ASN B CA 1
ATOM 2169 C C . ASN B 1 113 ? -3.982 2.006 -9.656 1 96.88 113 ASN B C 1
ATOM 2171 O O . ASN B 1 113 ? -4.492 0.894 -9.797 1 96.88 113 ASN B O 1
ATOM 2175 N N . ASP B 1 114 ? -2.748 2.359 -10.062 1 97.19 114 ASP B N 1
ATOM 2176 C CA . ASP B 1 114 ? -1.842 1.37 -10.633 1 97.19 114 ASP B CA 1
ATOM 2177 C C . ASP B 1 114 ? -0.598 1.194 -9.766 1 97.19 114 ASP B C 1
ATOM 2179 O O . ASP B 1 114 ? -0.132 2.148 -9.141 1 97.19 114 ASP B O 1
ATOM 2183 N N . VAL B 1 115 ? -0.11 0.024 -9.758 1 98 115 VAL B N 1
ATOM 2184 C CA . VAL B 1 115 ? 1.244 -0.228 -9.273 1 98 115 VAL B CA 1
ATOM 2185 C C . VAL B 1 115 ? 2 -1.087 -10.289 1 98 115 VAL B C 1
ATOM 2187 O O . VAL B 1 115 ? 1.447 -2.043 -10.836 1 98 115 VAL B O 1
ATOM 2190 N N . ILE B 1 116 ? 3.211 -0.697 -10.602 1 98.12 116 ILE B N 1
ATOM 2191 C CA . ILE B 1 116 ? 4.062 -1.449 -11.516 1 98.12 116 ILE B CA 1
ATOM 2192 C C . ILE B 1 116 ? 4.949 -2.41 -10.727 1 98.12 116 ILE B C 1
ATOM 2194 O O . ILE B 1 116 ? 5.594 -2.014 -9.758 1 98.12 116 ILE B O 1
ATOM 2198 N N . MET B 1 117 ? 4.965 -3.65 -11.203 1 98.19 117 MET B N 1
ATOM 2199 C CA . MET B 1 117 ? 5.719 -4.707 -10.539 1 98.19 117 MET B CA 1
ATOM 2200 C C . MET B 1 117 ? 6.891 -5.168 -11.391 1 98.19 117 MET B C 1
ATOM 2202 O O . MET B 1 117 ? 6.73 -5.438 -12.586 1 98.19 117 MET B O 1
ATOM 2206 N N . HIS B 1 118 ? 8 -5.215 -10.797 1 97.62 118 HIS B N 1
ATOM 2207 C CA . HIS B 1 118 ? 9.188 -5.871 -11.336 1 97.62 118 HIS B CA 1
ATOM 2208 C C . HIS B 1 118 ? 9.602 -7.055 -10.469 1 97.62 118 HIS B C 1
ATOM 2210 O O . HIS B 1 118 ? 9.062 -7.25 -9.375 1 97.62 118 HIS B O 1
ATOM 2216 N N . PRO B 1 119 ? 10.5 -7.883 -10.984 1 98.25 119 PRO B N 1
ATOM 2217 C CA . PRO B 1 119 ? 10.852 -9.094 -10.234 1 98.25 119 PRO B CA 1
ATOM 2218 C C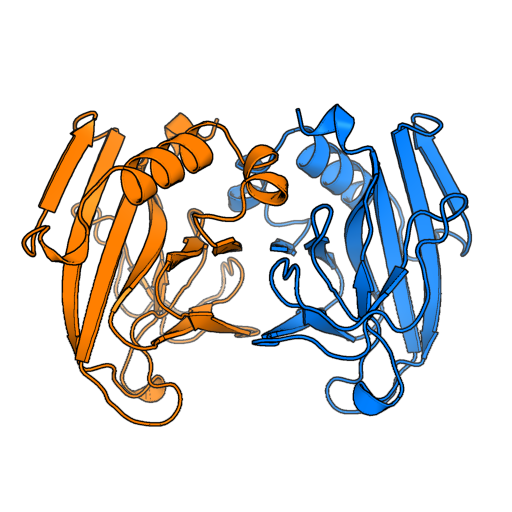 . PRO B 1 119 ? 11.227 -8.805 -8.781 1 98.25 119 PRO B C 1
ATOM 2220 O O . PRO B 1 119 ? 11.953 -7.852 -8.508 1 98.25 119 PRO B O 1
ATOM 2223 N N . LYS B 1 120 ? 10.625 -9.547 -7.848 1 98.06 120 LYS B N 1
ATOM 2224 C CA . LYS B 1 120 ? 10.891 -9.547 -6.41 1 98.06 120 LYS B CA 1
ATOM 2225 C C . LYS B 1 120 ? 10.117 -8.43 -5.711 1 98.06 120 LYS B C 1
ATOM 2227 O O . LYS B 1 120 ? 10.211 -8.273 -4.492 1 98.06 120 LYS B O 1
ATOM 2232 N N . MET B 1 121 ? 9.367 -7.668 -6.488 1 98 121 MET B N 1
ATOM 2233 C CA . MET B 1 121 ? 8.414 -6.754 -5.863 1 98 121 MET B CA 1
ATOM 2234 C C . MET B 1 121 ? 7.125 -7.48 -5.484 1 98 121 MET B C 1
ATOM 2236 O O . MET B 1 121 ? 6.742 -8.453 -6.137 1 98 121 MET B O 1
ATOM 2240 N N . PHE B 1 122 ? 6.5 -7.004 -4.387 1 98.69 122 PHE B N 1
ATOM 2241 C CA . PHE B 1 122 ? 5.258 -7.629 -3.957 1 98.69 122 PHE B CA 1
ATOM 2242 C C . PHE B 1 122 ? 4.188 -6.578 -3.689 1 98.69 122 PHE B C 1
ATOM 2244 O O . PHE B 1 122 ? 4.5 -5.41 -3.449 1 98.69 122 PHE B O 1
ATOM 2251 N N . ALA B 1 123 ? 2.977 -6.961 -3.812 1 98.69 123 ALA B N 1
ATOM 2252 C CA . ALA B 1 123 ? 1.784 -6.215 -3.418 1 98.69 123 ALA B CA 1
ATOM 2253 C C . ALA B 1 123 ? 0.828 -7.094 -2.617 1 98.69 123 ALA B C 1
ATOM 2255 O O . ALA B 1 123 ? 0.603 -8.258 -2.969 1 98.69 123 ALA B O 1
ATOM 2256 N N . VAL B 1 124 ? 0.365 -6.57 -1.542 1 98.69 124 VAL B N 1
ATOM 2257 C CA . VAL B 1 124 ? -0.581 -7.285 -0.692 1 98.69 124 VAL B CA 1
ATOM 2258 C C . VAL B 1 124 ? -1.968 -6.66 -0.819 1 98.69 124 VAL B C 1
ATOM 2260 O O . VAL B 1 124 ? -2.125 -5.445 -0.668 1 98.69 124 VAL B O 1
ATOM 2263 N N . PHE B 1 125 ? -2.893 -7.484 -1.123 1 98.38 125 PHE B N 1
ATOM 2264 C CA . PHE B 1 125 ? -4.285 -7.055 -1.152 1 98.38 125 PHE B CA 1
ATOM 2265 C C . PHE B 1 125 ? -5.09 -7.75 -0.062 1 98.38 125 PHE B C 1
ATOM 2267 O O . PHE B 1 125 ? -5.195 -8.977 -0.05 1 98.38 125 PHE B O 1
ATOM 2274 N N . LEU B 1 126 ? -5.668 -6.949 0.798 1 97.12 126 LEU B N 1
ATOM 2275 C CA . LEU B 1 126 ? -6.445 -7.43 1.935 1 97.12 126 LEU B CA 1
ATOM 2276 C C . LEU B 1 126 ? -7.855 -7.824 1.502 1 97.12 126 LEU B C 1
ATOM 2278 O O . LEU B 1 126 ? -8.289 -7.477 0.403 1 97.12 126 LEU B O 1
ATOM 2282 N N . PRO B 1 127 ? -8.539 -8.578 2.336 1 96.25 127 PRO B N 1
ATOM 2283 C CA . PRO B 1 127 ? -9.914 -8.93 1.988 1 96.25 127 PRO B CA 1
ATOM 2284 C C . PRO B 1 127 ? -10.766 -7.707 1.638 1 96.25 127 PRO B C 1
ATOM 2286 O O . PRO B 1 127 ? -10.633 -6.656 2.271 1 96.25 127 PRO B O 1
ATOM 2289 N N . GLU B 1 128 ? -11.578 -7.855 0.595 1 94.69 128 GLU B N 1
ATOM 2290 C CA . GLU B 1 128 ? -12.547 -6.859 0.155 1 94.69 128 GLU B CA 1
ATOM 2291 C C . GLU B 1 128 ? -11.898 -5.809 -0.742 1 94.69 128 GLU B C 1
ATOM 2293 O O . GLU B 1 128 ? -12.57 -4.895 -1.222 1 94.69 128 GLU B O 1
ATOM 2298 N N . GLU B 1 129 ? -10.609 -5.902 -1.006 1 96.31 129 GLU B N 1
ATOM 2299 C CA . GLU B 1 129 ? -9.953 -4.934 -1.88 1 96.31 129 GLU B CA 1
ATOM 2300 C C . GLU B 1 129 ? -9.914 -5.43 -3.322 1 96.31 129 GLU B C 1
ATOM 2302 O O . GLU B 1 129 ? -9.242 -6.418 -3.625 1 96.31 129 GLU B O 1
ATOM 2307 N N . PRO B 1 130 ? -10.562 -4.738 -4.207 1 96.88 130 PRO B N 1
ATOM 2308 C CA . PRO B 1 130 ? -10.508 -5.117 -5.621 1 96.88 130 PRO B CA 1
ATOM 2309 C C . PRO B 1 130 ? -9.117 -4.941 -6.227 1 96.88 130 PRO B C 1
ATOM 2311 O O . PRO B 1 130 ? -8.43 -3.961 -5.93 1 96.88 130 PRO B O 1
ATOM 2314 N N . HIS B 1 131 ? -8.703 -5.867 -7.016 1 98.19 131 HIS B N 1
ATOM 2315 C CA . HIS B 1 131 ? -7.445 -5.758 -7.742 1 98.19 131 HIS B CA 1
ATOM 2316 C C . HIS B 1 131 ? -7.492 -6.543 -9.047 1 98.19 131 HIS B C 1
ATOM 2318 O O . HIS B 1 131 ? -8.25 -7.508 -9.172 1 98.19 131 HIS B O 1
ATOM 2324 N N . LYS B 1 132 ? -6.762 -6.074 -10.016 1 98.06 132 LYS B N 1
ATOM 2325 C CA . LYS B 1 132 ? -6.695 -6.59 -11.375 1 98.06 132 LYS B CA 1
ATOM 2326 C C . LYS B 1 132 ? -5.25 -6.805 -11.812 1 98.06 132 LYS B C 1
ATOM 2328 O O . LYS B 1 132 ? -4.641 -5.922 -12.414 1 98.06 132 LYS B O 1
ATOM 2333 N N . PRO B 1 133 ? -4.746 -8.039 -11.492 1 98.31 133 PRO B N 1
ATOM 2334 C CA . PRO B 1 133 ? -3.355 -8.328 -11.852 1 98.31 133 PRO B CA 1
ATOM 2335 C C . PRO B 1 133 ? -3.191 -8.695 -13.328 1 98.31 133 PRO B C 1
ATOM 2337 O O . PRO B 1 133 ? -4.184 -8.891 -14.031 1 98.31 133 PRO B O 1
ATOM 2340 N N . GLY B 1 134 ? -1.961 -8.734 -13.789 1 98.38 134 GLY B N 1
ATOM 2341 C CA . GLY B 1 134 ? -1.626 -9.266 -15.094 1 98.38 134 GLY B CA 1
ATOM 2342 C C . GLY B 1 134 ? -1.88 -8.289 -16.219 1 98.38 134 GLY B C 1
ATOM 2343 O O . GLY B 1 134 ? -2.139 -8.688 -17.359 1 98.38 134 GLY B O 1
ATOM 2344 N N . CYS B 1 135 ? -1.881 -7.012 -15.906 1 98.69 135 CYS B N 1
ATOM 2345 C CA . CYS B 1 135 ? -2.133 -6.008 -16.938 1 98.69 135 CYS B CA 1
ATOM 2346 C C . CYS B 1 135 ? -0.835 -5.574 -17.609 1 98.69 135 CYS B C 1
ATOM 2348 O O . CYS B 1 135 ? 0.228 -5.598 -16.984 1 98.69 135 CYS B O 1
ATOM 2350 N N . ILE B 1 136 ? -0.964 -5.113 -18.766 1 98.56 136 ILE B N 1
ATOM 2351 C CA . ILE B 1 136 ? 0.157 -4.656 -19.594 1 98.56 136 ILE B CA 1
ATOM 2352 C C . ILE B 1 136 ? 0.728 -3.367 -19 1 98.56 136 ILE B C 1
ATOM 2354 O O . ILE B 1 136 ? -0.023 -2.479 -18.594 1 98.56 136 ILE B O 1
ATOM 2358 N N . VAL B 1 137 ? 2.023 -3.275 -18.984 1 97.06 137 VAL B N 1
ATOM 2359 C CA . VAL B 1 137 ? 2.707 -2.029 -18.656 1 97.06 137 VAL B CA 1
ATOM 2360 C C . VAL B 1 137 ? 2.936 -1.21 -19.922 1 97.06 137 VAL B C 1
ATOM 2362 O O . VAL B 1 137 ? 2.277 -0.19 -20.141 1 97.06 137 VAL B O 1
ATOM 2365 N N . SER B 1 138 ? 3.824 -1.692 -20.812 1 95.62 138 SER B N 1
ATOM 2366 C CA . SER B 1 138 ? 4.07 -1.042 -22.094 1 95.62 138 SER B CA 1
ATOM 2367 C C . SER B 1 138 ? 3.631 -1.929 -23.266 1 95.62 138 SER B C 1
ATOM 2369 O O . SER B 1 138 ? 2.986 -1.457 -24.203 1 95.62 138 SER B O 1
ATOM 2371 N N . GLN B 1 139 ? 4.016 -3.209 -23.172 1 96.81 139 GLN B N 1
ATOM 2372 C CA . GLN B 1 139 ? 3.641 -4.219 -24.156 1 96.81 139 GLN B CA 1
ATOM 2373 C C . GLN B 1 139 ? 3.336 -5.555 -23.5 1 96.81 139 GLN B C 1
ATOM 2375 O O . GLN B 1 139 ? 3.779 -5.809 -22.375 1 96.81 139 GLN B O 1
ATOM 2380 N N . SER B 1 140 ? 2.592 -6.25 -24.219 1 97.88 140 SER B N 1
ATOM 2381 C CA . SER B 1 140 ? 2.287 -7.582 -23.719 1 97.88 140 SER B CA 1
ATOM 2382 C C . SER B 1 140 ? 3.553 -8.43 -23.578 1 97.88 140 SER B C 1
ATOM 2384 O O . SER B 1 140 ? 4.461 -8.32 -24.406 1 97.88 140 SER B O 1
ATOM 2386 N N . GLY B 1 141 ? 3.635 -9.219 -22.531 1 97.94 141 GLY B N 1
ATOM 2387 C CA . GLY B 1 141 ? 4.766 -10.109 -22.312 1 97.94 141 GLY B CA 1
ATOM 2388 C C . GLY B 1 141 ? 4.453 -11.234 -21.344 1 97.94 141 GLY B C 1
ATOM 2389 O O . GLY B 1 141 ? 3.518 -11.141 -20.547 1 97.94 141 GLY B O 1
ATOM 2390 N N . LEU B 1 142 ? 5.262 -12.266 -21.484 1 98.44 142 LEU B N 1
ATOM 2391 C CA . LEU B 1 142 ? 5.145 -13.406 -20.578 1 98.44 142 LEU B CA 1
ATOM 2392 C C . LEU B 1 142 ? 5.633 -13.039 -19.188 1 98.44 142 LEU B C 1
ATOM 2394 O O . LEU B 1 142 ? 6.688 -12.422 -19.031 1 98.44 142 LEU B O 1
ATOM 2398 N N . ILE B 1 143 ? 4.824 -13.375 -18.188 1 98.75 143 ILE B N 1
ATOM 2399 C CA . ILE B 1 143 ? 5.262 -13.188 -16.812 1 98.75 143 ILE B CA 1
ATOM 2400 C C . ILE B 1 143 ? 5.137 -14.508 -16.047 1 98.75 143 ILE B C 1
ATOM 2402 O O . ILE B 1 143 ? 4.375 -15.391 -16.438 1 98.75 143 ILE B O 1
ATOM 2406 N N . LYS B 1 144 ? 5.973 -14.648 -15.062 1 98.88 144 LYS B N 1
ATOM 2407 C CA . LYS B 1 144 ? 5.816 -15.633 -13.992 1 98.88 144 LYS B CA 1
ATOM 2408 C C . LYS B 1 144 ? 5.598 -14.953 -12.648 1 98.88 144 LYS B C 1
ATOM 2410 O O . LYS B 1 144 ? 6.285 -13.984 -12.32 1 98.88 144 LYS B O 1
ATOM 2415 N N . LYS B 1 145 ? 4.559 -15.414 -11.961 1 98.88 145 LYS B N 1
ATOM 2416 C CA . LYS B 1 145 ? 4.285 -14.805 -10.664 1 98.88 145 LYS B CA 1
ATOM 2417 C C . LYS B 1 145 ? 3.809 -15.844 -9.656 1 98.88 145 LYS B C 1
ATOM 2419 O O . LYS B 1 145 ? 3.428 -16.953 -10.039 1 98.88 145 LYS B O 1
ATOM 2424 N N . ILE B 1 146 ? 3.922 -15.469 -8.438 1 98.94 146 ILE B N 1
ATOM 2425 C CA . ILE B 1 146 ? 3.428 -16.266 -7.324 1 98.94 146 ILE B CA 1
ATOM 2426 C C . ILE B 1 146 ? 2.459 -15.445 -6.48 1 98.94 146 ILE B C 1
ATOM 2428 O O . ILE B 1 146 ? 2.695 -14.258 -6.238 1 98.94 146 ILE B O 1
ATOM 2432 N N . VAL B 1 147 ? 1.324 -15.984 -6.152 1 98.94 147 VAL B N 1
ATOM 2433 C CA . VAL B 1 147 ? 0.367 -15.398 -5.219 1 98.94 147 VAL B CA 1
ATOM 2434 C C . VAL B 1 147 ? 0.255 -16.281 -3.977 1 98.94 147 VAL B C 1
ATOM 2436 O O . VAL B 1 147 ? -0.272 -17.391 -4.043 1 98.94 147 VAL B O 1
ATOM 2439 N N . ILE B 1 148 ? 0.768 -15.812 -2.91 1 98.94 148 ILE B N 1
ATOM 2440 C CA . ILE B 1 148 ? 0.586 -16.516 -1.646 1 98.94 148 ILE B CA 1
ATOM 2441 C C . ILE B 1 148 ? -0.749 -16.125 -1.02 1 98.94 148 ILE B C 1
ATOM 2443 O O . ILE B 1 148 ? -1.007 -14.93 -0.798 1 98.94 148 ILE B O 1
ATOM 2447 N N . LYS B 1 149 ? -1.563 -17.078 -0.825 1 98.81 149 LYS B N 1
ATOM 2448 C CA . LYS B 1 149 ? -2.85 -16.922 -0.155 1 98.81 149 LYS B CA 1
ATOM 2449 C C . LYS B 1 149 ? -2.719 -17.141 1.35 1 98.81 149 LYS B C 1
ATOM 2451 O O . LYS B 1 149 ? -2.268 -18.203 1.789 1 98.81 149 LYS B O 1
ATOM 2456 N N . VAL B 1 150 ? -3.033 -16.125 2.119 1 98.75 150 VAL B N 1
ATOM 2457 C CA . VAL B 1 150 ? -2.957 -16.172 3.574 1 98.75 150 VAL B CA 1
ATOM 2458 C C . VAL B 1 150 ? -4.359 -16.031 4.172 1 98.75 150 VAL B C 1
ATOM 2460 O O . VAL B 1 150 ? -5.047 -15.047 3.936 1 98.75 150 VAL B O 1
ATOM 2463 N N . HIS B 1 151 ? -4.812 -17.047 4.887 1 98.69 151 HIS B N 1
ATOM 2464 C CA . HIS B 1 151 ? -6.121 -16.922 5.516 1 98.69 151 HIS B CA 1
ATOM 2465 C C . HIS B 1 151 ? -6.176 -15.711 6.445 1 98.69 151 HIS B C 1
ATOM 2467 O O . HIS B 1 151 ? -5.266 -15.5 7.25 1 98.69 151 HIS B O 1
ATOM 2473 N N . ARG B 1 152 ? -7.188 -15.008 6.391 1 97.44 152 ARG B N 1
ATOM 2474 C CA . ARG B 1 152 ? -7.328 -13.727 7.078 1 97.44 152 ARG B CA 1
ATOM 2475 C C . ARG B 1 152 ? -7.18 -13.898 8.586 1 97.44 152 ARG B C 1
ATOM 2477 O O . ARG B 1 152 ? -6.801 -12.953 9.289 1 97.44 152 ARG B O 1
ATOM 2484 N N . SER B 1 153 ? -7.434 -15.094 9.141 1 97.19 153 SER B N 1
ATOM 2485 C CA . SER B 1 153 ? -7.367 -15.344 10.578 1 97.19 153 SER B CA 1
ATOM 2486 C C . SER B 1 153 ? -5.938 -15.219 11.094 1 97.19 153 SER B C 1
ATOM 2488 O O . SER B 1 153 ? -5.719 -15.078 12.297 1 97.19 153 SER B O 1
ATOM 2490 N N . LEU B 1 154 ? -4.992 -15.242 10.188 1 97.12 154 LEU B N 1
ATOM 2491 C CA . LEU B 1 154 ? -3.592 -15.18 10.594 1 97.12 154 LEU B CA 1
ATOM 2492 C C . LEU B 1 154 ? -3.127 -13.734 10.734 1 97.12 154 LEU B C 1
ATOM 2494 O O . LEU B 1 154 ? -2.047 -13.477 11.266 1 97.12 154 LEU B O 1
ATOM 2498 N N . LEU B 1 155 ? -3.854 -12.797 10.18 1 92.5 155 LEU B N 1
ATOM 2499 C CA . LEU B 1 155 ? -3.521 -11.383 10.328 1 92.5 155 LEU B CA 1
ATOM 2500 C C . LEU B 1 155 ? -4.102 -10.812 11.617 1 92.5 155 LEU B C 1
ATOM 2502 O O . LEU B 1 155 ? -3.703 -9.734 12.062 1 92.5 155 LEU B O 1
ATOM 2506 N N . ALA B 1 156 ? -5.082 -11.469 12.352 1 75 156 ALA B N 1
ATOM 2507 C CA . ALA B 1 156 ? -5.754 -11.031 13.57 1 75 156 ALA B CA 1
ATOM 2508 C C . ALA B 1 156 ? -4.84 -11.188 14.781 1 75 156 ALA B C 1
ATOM 2510 O O . ALA B 1 156 ? -4.039 -12.125 14.852 1 75 156 ALA B O 1
#

Solvent-accessible surface area (backbone atoms only — not comparable to full-atom values): 16191 Å² total; per-residue (Å²): 69,37,50,51,46,64,81,43,58,85,46,46,66,56,48,57,67,60,57,42,50,51,35,50,51,59,67,73,44,65,64,89,74,54,68,71,42,78,45,76,74,49,67,86,46,26,30,31,41,28,46,73,49,64,30,38,59,60,89,81,56,62,27,38,28,24,73,53,37,25,38,41,34,32,31,64,38,56,65,32,20,30,38,34,29,63,66,55,93,77,49,48,72,65,38,75,73,35,79,90,77,41,34,26,28,28,71,57,66,67,81,62,38,57,45,81,39,40,58,50,22,34,40,32,36,46,39,49,28,36,34,28,72,51,12,42,70,88,59,71,44,66,30,33,35,38,36,36,36,34,33,52,77,64,57,102,71,36,49,49,47,64,80,44,58,84,47,47,66,55,49,56,68,60,56,42,50,51,35,48,52,59,69,74,44,65,64,88,75,54,67,70,42,80,44,75,75,50,68,86,46,26,30,30,40,29,46,72,50,64,29,37,59,61,88,81,54,61,27,38,28,23,73,54,37,26,39,41,34,33,33,65,38,56,65,32,20,31,36,33,28,62,64,56,92,77,49,48,73,67,37,76,75,35,79,90,78,42,34,26,28,29,72,56,67,69,80,62,38,56,45,80,38,41,58,48,23,34,41,34,36,46,39,49,27,36,33,28,72,52,12,43,70,90,58,70,43,65,30,33,34,37,36,36,36,34,32,49,77,63,57,102